Protein AF-A0A7S4BYZ3-F1 (afdb_monomer)

Radius of gyration: 16.55 Å; Cα contacts (8 Å, |Δi|>4): 454; chains: 1; bounding box: 38×48×44 Å

Solvent-accessible surface area (backbone atoms only — not comparable to full-atom values): 10885 Å² total; per-residue (Å²): 92,71,48,82,50,91,56,89,62,76,70,50,56,55,36,39,33,41,42,43,45,82,84,46,101,58,38,50,38,41,72,27,49,47,39,49,47,92,66,34,70,51,74,52,70,68,75,53,51,38,82,91,77,64,45,84,35,58,48,84,46,47,34,36,41,37,40,33,43,39,24,6,31,83,49,75,53,56,34,27,28,34,41,34,41,34,52,41,25,91,90,56,39,58,48,45,28,33,76,77,44,56,92,80,38,66,48,29,61,49,78,43,82,68,52,60,48,100,84,69,28,51,26,37,37,35,35,28,71,35,59,33,59,72,79,28,51,68,96,44,83,64,55,83,70,45,59,79,90,74,33,53,72,61,45,60,69,50,24,38,29,27,32,43,36,39,26,32,55,48,61,58,69,70,75,46,49,38,38,42,33,34,32,72,44,65,84,89,64,76,68,77,79,74,79,87,126

Mean predicted aligned error: 10.33 Å

Foldseek 3Di:
DEWEDDDDDDDFFWKWKWKDFPDDPPYTYDIYTDGDDAFDKDKDWDFTADPPPRHTDFFQFKMKMKIWRQAQEQDFLAKKKKKKKWQFDPVDFKDALCRVPPPQEAAQKDKDWLAADPVRTTMIMMIGGHYDGSVLDDPDPVLVVDDPVPHDPSCRPRIRNHMIMGMHGGGCRIDIMMMIGIYNDDPVPPDRDPPDD

Secondary structure (DSSP, 8-state):
-EE-------SS-EEEEEEEETT-TT-EEP-EEEE--TT-EEEEE---B-TTT--B----S-EEEEE------SSTTTSEEEEEEES--SSS-EEEHHHHHTTT----EEEEEEEE-TTS-EEEEEEE-S---TT-S-SSGGGGGS-GGGS-HHIIIIIGGG-EEEEE-TT--S--EEEEEEE---GGG-PPPPP--

Organism: Chrysotila carterae (NCBI:txid13221)

Nearest PDB structures (foldseek):
  1uw4-assembly2_C  TM=4.624E-01  e=1.681E+00  Homo sapiens
  6hos-assembly2_B  TM=2.159E-01  e=9.442E-02  Komagataella pastoris
  7nwu-assembly2_E  TM=3.953E-01  e=3.922E+00  Homo sapiens
  7nwu-assembly1_A  TM=4.070E-01  e=4.150E+00  Homo sapiens
  6v8i-assembly1_BB  TM=1.855E-01  e=7.209E-01  Dubowvirus dv80alpha

Structure (mmCIF, N/CA/C/O backbone):
data_AF-A0A7S4BYZ3-F1
#
_entry.id   AF-A0A7S4BYZ3-F1
#
loop_
_atom_site.group_PDB
_atom_site.id
_atom_site.type_symbol
_atom_site.label_atom_id
_atom_site.label_alt_id
_atom_site.label_comp_id
_atom_site.label_asym_id
_atom_site.label_entity_id
_atom_site.label_seq_id
_atom_site.pdbx_PDB_ins_code
_atom_site.Cartn_x
_atom_site.Cartn_y
_atom_site.Cartn_z
_atom_site.occupancy
_atom_site.B_iso_or_equiv
_atom_site.auth_seq_id
_atom_site.auth_comp_id
_atom_site.auth_asym_id
_atom_site.auth_atom_id
_atom_site.pdbx_PDB_model_num
ATOM 1 N N . MET A 1 1 ? 13.289 4.384 -17.586 1.00 29.91 1 MET A N 1
ATOM 2 C CA . MET A 1 1 ? 12.282 3.342 -17.878 1.00 29.91 1 MET A CA 1
ATOM 3 C C . MET A 1 1 ? 11.040 3.717 -17.091 1.00 29.91 1 MET A C 1
ATOM 5 O O . MET A 1 1 ? 11.148 3.833 -15.879 1.00 29.91 1 MET A O 1
ATOM 9 N N . ARG A 1 2 ? 9.935 4.039 -17.771 1.00 28.50 2 ARG A N 1
ATOM 10 C CA . ARG A 1 2 ? 8.677 4.464 -17.138 1.00 28.50 2 ARG A CA 1
ATOM 11 C C . ARG A 1 2 ? 7.688 3.303 -17.191 1.00 28.50 2 ARG A C 1
ATOM 13 O O . ARG A 1 2 ? 7.552 2.695 -18.250 1.00 28.50 2 ARG A O 1
ATOM 20 N N . ILE A 1 3 ? 7.077 2.961 -16.061 1.00 31.33 3 ILE A N 1
ATOM 21 C CA . ILE A 1 3 ? 6.114 1.857 -15.940 1.00 31.33 3 ILE A CA 1
ATOM 22 C C . ILE A 1 3 ? 4.736 2.488 -15.747 1.00 31.33 3 ILE A C 1
ATOM 24 O O . ILE A 1 3 ? 4.538 3.183 -14.758 1.00 31.33 3 ILE A O 1
ATOM 28 N N . TYR A 1 4 ? 3.809 2.255 -16.679 1.00 33.69 4 TYR A N 1
ATOM 29 C CA . TYR A 1 4 ? 2.455 2.813 -16.643 1.00 33.69 4 TYR A CA 1
ATOM 30 C C . TYR A 1 4 ? 1.439 1.783 -16.141 1.00 33.69 4 TYR A C 1
ATOM 32 O O . TYR A 1 4 ? 1.372 0.680 -16.680 1.00 33.69 4 TYR A O 1
ATOM 40 N N . THR A 1 5 ? 0.603 2.178 -15.178 1.00 35.50 5 THR A N 1
ATOM 41 C CA . THR A 1 5 ? -0.628 1.470 -14.794 1.00 35.50 5 THR A CA 1
ATOM 42 C C . THR A 1 5 ? -1.802 2.398 -15.087 1.00 35.50 5 THR A C 1
ATOM 44 O O . THR A 1 5 ? -1.871 3.487 -14.528 1.00 35.50 5 THR A O 1
ATOM 47 N N . LEU A 1 6 ? -2.720 1.999 -15.972 1.00 28.75 6 LEU A N 1
ATOM 48 C CA . LEU A 1 6 ? -3.913 2.784 -16.295 1.00 28.75 6 LEU A CA 1
ATOM 49 C C . LEU A 1 6 ? -5.158 2.059 -15.775 1.00 28.75 6 LEU A C 1
ATOM 51 O O . LEU A 1 6 ? -5.546 1.028 -16.318 1.00 28.75 6 LEU A O 1
ATOM 55 N N . LEU A 1 7 ? -5.801 2.618 -14.753 1.00 32.47 7 LEU A N 1
ATOM 56 C CA . LEU A 1 7 ? -7.154 2.261 -14.325 1.00 32.47 7 LEU A CA 1
ATOM 57 C C . LEU A 1 7 ? -7.965 3.563 -14.272 1.00 32.47 7 LEU A C 1
ATOM 59 O O . LEU A 1 7 ? -7.547 4.541 -13.661 1.00 32.47 7 LEU A O 1
ATOM 63 N N . ARG A 1 8 ? -9.091 3.611 -14.996 1.00 23.50 8 ARG A N 1
ATOM 64 C CA . ARG A 1 8 ? -10.081 4.697 -14.918 1.00 23.50 8 ARG A CA 1
ATOM 65 C C . ARG A 1 8 ? -11.349 4.144 -14.277 1.00 23.50 8 ARG A C 1
ATOM 67 O O . ARG A 1 8 ? -11.940 3.227 -14.840 1.00 23.50 8 ARG A O 1
ATOM 74 N N . ALA A 1 9 ? -11.800 4.759 -13.190 1.00 26.84 9 ALA A N 1
ATOM 75 C CA . ALA A 1 9 ? -13.168 4.658 -12.686 1.00 26.84 9 ALA A CA 1
ATOM 76 C C . ALA A 1 9 ? -13.546 5.954 -11.946 1.00 26.84 9 ALA A C 1
ATOM 78 O O . ALA A 1 9 ? -12.673 6.654 -11.433 1.00 26.84 9 ALA A O 1
ATOM 79 N N . ALA A 1 10 ? -14.831 6.306 -11.995 1.00 25.44 10 ALA A N 1
ATOM 80 C CA . ALA A 1 10 ? -15.391 7.571 -11.531 1.00 25.44 10 ALA A CA 1
ATOM 81 C C . ALA A 1 10 ? -15.766 7.545 -10.037 1.00 25.44 10 ALA A C 1
ATOM 83 O O . ALA A 1 10 ? -16.235 6.526 -9.550 1.00 25.44 10 ALA A O 1
ATOM 84 N N . GLU A 1 11 ? -15.561 8.706 -9.407 1.00 27.69 11 GLU A N 1
ATOM 85 C CA . GLU A 1 11 ? -15.982 9.216 -8.089 1.00 27.69 11 GLU A CA 1
ATOM 86 C C . GLU A 1 11 ? -15.854 8.347 -6.813 1.00 27.69 11 GLU A C 1
ATOM 88 O O . GLU A 1 11 ? -16.613 7.412 -6.578 1.00 27.69 11 GLU A O 1
ATOM 93 N N . LEU A 1 12 ? -14.960 8.890 -5.964 1.00 35.19 12 LEU A N 1
ATOM 94 C CA . LEU A 1 12 ? -14.718 8.824 -4.512 1.00 35.19 12 LEU A CA 1
ATOM 95 C C . LEU A 1 12 ? -13.727 7.770 -3.961 1.00 35.19 12 LEU A C 1
ATOM 97 O O . LEU A 1 12 ? -13.721 6.622 -4.377 1.00 35.19 12 LEU A O 1
ATOM 101 N N . CYS A 1 13 ? -12.855 8.304 -3.086 1.00 39.81 13 CYS A N 1
ATOM 102 C CA . CYS A 1 13 ? -11.616 7.834 -2.431 1.00 39.81 13 CYS A CA 1
ATOM 103 C C . CYS A 1 13 ? -10.483 7.299 -3.328 1.00 39.81 13 CYS A C 1
ATOM 105 O O . CYS A 1 13 ? -10.685 6.407 -4.140 1.00 39.81 13 CYS A O 1
ATOM 107 N N . LEU A 1 14 ? -9.299 7.913 -3.204 1.00 40.16 14 LEU A N 1
ATOM 108 C CA . LEU A 1 14 ? -8.234 7.957 -4.205 1.00 40.16 14 LEU A CA 1
ATOM 109 C C . LEU A 1 14 ? -7.001 7.195 -3.707 1.00 40.16 14 LEU A C 1
ATOM 111 O O . LEU A 1 14 ? -6.092 7.788 -3.148 1.00 40.16 14 LEU A O 1
ATOM 115 N N . SER A 1 15 ? -6.883 5.901 -4.000 1.00 49.41 15 SER A N 1
ATOM 116 C CA . SER A 1 15 ? -5.639 5.187 -3.672 1.00 49.41 15 SER A CA 1
ATOM 117 C C . SER A 1 15 ? -4.626 5.361 -4.801 1.00 49.41 15 SER A C 1
ATOM 119 O O . SER A 1 15 ? -4.829 4.887 -5.929 1.00 49.41 15 SER A O 1
ATOM 121 N N . VAL A 1 16 ? -3.531 6.061 -4.506 1.00 51.16 16 VAL A N 1
ATOM 122 C CA . VAL A 1 16 ? -2.451 6.321 -5.462 1.00 51.16 16 VAL A CA 1
ATOM 123 C C . VAL A 1 16 ? -1.389 5.217 -5.383 1.00 51.16 16 VAL A C 1
ATOM 125 O O . VAL A 1 16 ? -0.975 4.813 -4.301 1.00 51.16 16 VAL A O 1
ATOM 128 N N . PHE A 1 17 ? -0.924 4.726 -6.536 1.00 56.62 17 PHE A N 1
ATOM 129 C CA . PHE A 1 17 ? 0.126 3.698 -6.630 1.00 56.62 17 PHE A CA 1
ATOM 130 C C . PHE A 1 17 ? 1.431 4.308 -7.115 1.00 56.62 17 PHE A C 1
ATOM 132 O O . PHE A 1 17 ? 1.428 4.958 -8.153 1.00 56.62 17 PHE A O 1
ATOM 139 N N . CYS A 1 18 ? 2.563 4.035 -6.468 1.00 50.12 18 CYS A N 1
ATOM 140 C CA . CYS A 1 18 ? 3.870 4.373 -7.042 1.00 50.12 18 CYS A CA 1
ATOM 141 C C . CYS A 1 18 ? 4.826 3.177 -7.009 1.00 50.12 18 CYS A C 1
ATOM 143 O O . CYS A 1 18 ? 4.895 2.461 -6.014 1.00 50.12 18 CYS A O 1
ATOM 145 N N . LEU A 1 19 ? 5.572 2.972 -8.099 1.00 49.06 19 LEU A N 1
ATOM 146 C CA . LEU A 1 19 ? 6.615 1.952 -8.220 1.00 49.06 19 LEU A CA 1
ATOM 147 C C . LEU A 1 19 ? 7.994 2.601 -8.117 1.00 49.06 19 LEU A C 1
ATOM 149 O O . LEU A 1 19 ? 8.339 3.456 -8.942 1.00 49.06 19 LEU A O 1
ATOM 153 N N . ARG A 1 20 ? 8.820 2.137 -7.173 1.00 48.19 20 ARG A N 1
ATOM 154 C CA . ARG A 1 20 ? 10.242 2.507 -7.098 1.00 48.19 20 ARG A CA 1
ATOM 155 C C . ARG A 1 20 ? 11.114 1.257 -7.160 1.00 48.19 20 ARG A C 1
ATOM 157 O O . ARG A 1 20 ? 10.945 0.316 -6.393 1.00 48.19 20 ARG A O 1
ATOM 164 N N . GLY A 1 21 ? 12.078 1.243 -8.080 1.00 44.69 21 GLY A N 1
ATOM 165 C CA . GLY A 1 21 ? 13.114 0.208 -8.105 1.00 44.69 21 GLY A CA 1
ATOM 166 C C . GLY A 1 21 ? 14.210 0.520 -7.085 1.00 44.69 21 GLY A C 1
ATOM 167 O O . GLY A 1 21 ? 14.744 1.629 -7.099 1.00 44.69 21 GLY A O 1
ATOM 168 N N . ALA A 1 22 ? 14.598 -0.460 -6.266 1.00 35.75 22 ALA A N 1
ATOM 169 C CA . ALA A 1 22 ? 15.483 -0.296 -5.104 1.00 35.75 22 ALA A CA 1
ATOM 170 C C . ALA A 1 22 ? 16.910 0.249 -5.385 1.00 35.75 22 ALA A C 1
ATOM 172 O O . ALA A 1 22 ? 17.670 0.465 -4.447 1.00 35.75 22 ALA A O 1
ATOM 173 N N . ALA A 1 23 ? 17.314 0.488 -6.642 1.00 33.22 23 ALA A N 1
ATOM 174 C CA . ALA A 1 23 ? 18.693 0.893 -6.957 1.00 33.22 23 ALA A CA 1
ATOM 175 C C . ALA A 1 23 ? 18.893 1.724 -8.242 1.00 33.22 23 ALA A C 1
ATOM 177 O O . ALA A 1 23 ? 20.016 1.814 -8.737 1.00 33.22 23 ALA A O 1
ATOM 178 N N . SER A 1 24 ? 17.857 2.329 -8.836 1.00 35.53 24 SER A N 1
ATOM 179 C CA . SER A 1 24 ? 18.060 3.164 -10.033 1.00 35.53 24 SER A CA 1
ATOM 180 C C . SER A 1 24 ? 17.246 4.455 -9.979 1.00 35.53 24 SER A C 1
ATOM 182 O O . SER A 1 24 ? 16.019 4.376 -9.975 1.00 35.53 24 SER A O 1
ATOM 184 N N . PRO A 1 25 ? 17.886 5.641 -10.037 1.00 39.62 25 PRO A N 1
ATOM 185 C CA . PRO A 1 25 ? 17.179 6.923 -10.118 1.00 39.62 25 PRO A CA 1
ATOM 186 C C . PRO A 1 25 ? 16.361 7.087 -11.416 1.00 39.62 25 PRO A C 1
ATOM 188 O O . PRO A 1 25 ? 15.631 8.059 -11.561 1.00 39.62 25 PRO A O 1
ATOM 191 N N . ASN A 1 26 ? 16.455 6.134 -12.354 1.00 34.41 26 ASN A N 1
ATOM 192 C CA . ASN A 1 26 ? 15.871 6.218 -13.694 1.00 34.41 26 ASN A CA 1
ATOM 193 C C . ASN A 1 26 ? 14.647 5.310 -13.907 1.00 34.41 26 ASN A C 1
ATOM 195 O O . ASN A 1 26 ? 14.218 5.133 -15.057 1.00 34.41 26 ASN A O 1
ATOM 199 N N . VAL A 1 27 ? 14.103 4.701 -12.846 1.00 38.78 27 VAL A N 1
ATOM 200 C CA . VAL A 1 27 ? 12.825 3.974 -12.909 1.00 38.78 27 VAL A CA 1
ATOM 201 C C . VAL A 1 27 ? 11.812 4.656 -12.013 1.00 38.78 27 VAL A C 1
ATOM 203 O O . VAL A 1 27 ? 11.769 4.424 -10.810 1.00 38.78 27 VAL A O 1
ATOM 206 N N . THR A 1 28 ? 11.034 5.531 -12.639 1.00 47.97 28 THR A N 1
ATOM 207 C CA . THR A 1 28 ? 9.869 6.193 -12.061 1.00 47.97 28 THR A CA 1
ATOM 208 C C . THR A 1 28 ? 8.648 5.451 -12.592 1.00 47.97 28 THR A C 1
ATOM 210 O O . THR A 1 28 ? 8.474 5.359 -13.812 1.00 47.97 28 THR A O 1
ATOM 213 N N . GLY A 1 29 ? 7.862 4.846 -11.706 1.00 49.12 29 GLY A N 1
ATOM 214 C CA . GLY A 1 29 ? 6.519 4.395 -12.051 1.00 49.12 29 GLY A CA 1
ATOM 215 C C . GLY A 1 29 ? 5.560 5.572 -12.185 1.00 49.12 29 GLY A C 1
ATOM 216 O O . GLY A 1 29 ? 5.800 6.641 -11.625 1.00 49.12 29 GLY A O 1
ATOM 217 N N . ASP A 1 30 ? 4.483 5.358 -12.924 1.00 51.97 30 ASP A N 1
ATOM 218 C CA . ASP A 1 30 ? 3.358 6.278 -12.999 1.00 51.97 30 ASP A CA 1
ATOM 219 C C . ASP A 1 30 ? 2.357 6.026 -11.874 1.00 51.97 30 ASP A C 1
ATOM 221 O O . ASP A 1 30 ? 2.257 4.916 -11.342 1.00 51.97 30 ASP A O 1
ATOM 225 N N . LEU A 1 31 ? 1.591 7.072 -11.561 1.00 59.12 31 LEU A N 1
ATOM 226 C CA . LEU A 1 31 ? 0.521 7.022 -10.578 1.00 59.12 31 LEU A CA 1
ATOM 227 C C . LEU A 1 31 ? -0.694 6.279 -11.138 1.00 59.12 31 LEU A C 1
ATOM 229 O O . LEU A 1 31 ? -1.326 6.732 -12.093 1.00 59.12 31 LEU A O 1
ATOM 233 N N . GLY A 1 32 ? -1.024 5.139 -10.532 1.00 62.19 32 GLY A N 1
ATOM 234 C CA . GLY A 1 32 ? -2.331 4.503 -10.697 1.00 62.19 32 GLY A CA 1
ATOM 235 C C . GLY A 1 32 ? -3.347 5.143 -9.755 1.00 62.19 32 GLY A C 1
ATOM 236 O O . GLY A 1 32 ? -2.967 5.539 -8.659 1.00 62.19 32 GLY A O 1
ATOM 237 N N . LEU A 1 33 ? -4.610 5.234 -10.176 1.00 67.12 33 LEU A N 1
ATOM 238 C CA . LEU A 1 33 ? -5.725 5.653 -9.327 1.00 67.12 33 LEU A CA 1
ATOM 239 C C . LEU A 1 33 ? -6.741 4.518 -9.218 1.00 67.12 33 LEU A C 1
ATOM 241 O O . LEU A 1 33 ? -7.153 3.953 -10.237 1.00 67.12 33 LEU A O 1
ATOM 245 N N . ILE A 1 34 ? -7.184 4.236 -7.997 1.00 68.31 34 ILE A N 1
ATOM 246 C CA . ILE A 1 34 ? -8.370 3.423 -7.733 1.00 68.31 34 ILE A CA 1
ATOM 247 C C . ILE A 1 34 ? -9.380 4.308 -7.024 1.00 68.31 34 ILE A C 1
ATOM 249 O O . ILE A 1 34 ? -9.050 4.877 -5.996 1.00 68.31 34 ILE A O 1
ATOM 253 N N . ASN A 1 35 ? -10.577 4.401 -7.607 1.00 67.25 35 ASN A N 1
ATOM 254 C CA . ASN A 1 35 ? -11.740 5.046 -7.009 1.00 67.25 35 ASN A CA 1
ATOM 255 C C . ASN A 1 35 ? -12.827 3.994 -6.824 1.00 67.25 35 ASN A C 1
ATOM 257 O O . ASN A 1 35 ? -13.103 3.229 -7.759 1.00 67.25 35 ASN A O 1
ATOM 261 N N . LEU A 1 36 ? -13.424 3.956 -5.641 1.00 65.31 36 LEU A N 1
ATOM 262 C CA . LEU A 1 36 ? -14.467 3.009 -5.276 1.00 65.31 36 LEU A CA 1
ATOM 263 C C . LEU A 1 36 ? -15.494 3.716 -4.400 1.00 65.31 36 LEU A C 1
ATOM 265 O O . LEU A 1 36 ? -15.155 4.375 -3.425 1.00 65.31 36 LEU A O 1
ATOM 269 N N . ALA A 1 37 ? -16.768 3.516 -4.717 1.00 66.88 37 ALA A N 1
ATOM 270 C CA . ALA A 1 37 ? -17.834 3.960 -3.834 1.00 66.88 37 ALA A CA 1
ATOM 271 C C . ALA A 1 37 ? -17.914 3.075 -2.576 1.00 66.88 37 ALA A C 1
ATOM 273 O O . ALA A 1 37 ? -17.366 1.968 -2.531 1.00 66.88 37 ALA A O 1
ATOM 274 N N . ASP A 1 38 ? -18.680 3.527 -1.585 1.00 68.69 38 ASP A N 1
ATOM 275 C CA . ASP A 1 38 ? -18.962 2.782 -0.360 1.00 68.69 38 ASP A CA 1
ATOM 276 C C . ASP A 1 38 ? -19.351 1.322 -0.649 1.00 68.69 38 ASP A C 1
ATOM 278 O O . ASP A 1 38 ? -20.183 1.033 -1.518 1.00 68.69 38 ASP A O 1
ATOM 282 N N . ASN A 1 39 ? -18.783 0.393 0.126 1.00 68.88 39 ASN A N 1
ATOM 283 C CA . ASN A 1 39 ? -18.999 -1.058 0.007 1.00 68.88 39 ASN A CA 1
ATOM 284 C C . ASN A 1 39 ? -18.559 -1.705 -1.303 1.00 68.88 39 ASN A C 1
ATOM 286 O O . ASN A 1 39 ? -19.016 -2.808 -1.630 1.00 68.88 39 ASN A O 1
ATOM 290 N N . GLN A 1 40 ? -17.695 -1.054 -2.072 1.00 67.31 40 GLN A N 1
ATOM 291 C CA . GLN A 1 40 ? -17.160 -1.653 -3.281 1.00 67.31 40 GLN A CA 1
ATOM 292 C C . GLN A 1 40 ? -15.836 -2.365 -3.032 1.00 67.31 40 GLN A C 1
ATOM 294 O O . GLN A 1 40 ? -14.996 -1.975 -2.224 1.00 67.31 40 GLN A O 1
ATOM 299 N N . VAL A 1 41 ? -15.650 -3.436 -3.796 1.00 71.75 41 VAL A N 1
ATOM 300 C CA . VAL A 1 41 ? -14.423 -4.219 -3.821 1.00 71.75 41 VAL A CA 1
ATOM 301 C C . VAL A 1 41 ? -13.929 -4.265 -5.251 1.00 71.75 41 VAL A C 1
ATOM 303 O O . VAL A 1 41 ? -14.691 -4.556 -6.174 1.00 71.75 41 VAL A O 1
ATOM 306 N N . CYS A 1 42 ? -12.637 -4.032 -5.423 1.00 67.69 42 CYS A N 1
ATOM 307 C CA . CYS A 1 42 ? -11.935 -4.212 -6.677 1.00 67.69 42 CYS A CA 1
ATOM 308 C C . CYS A 1 42 ? -10.841 -5.267 -6.514 1.00 67.69 42 CYS A C 1
ATOM 310 O O . CYS A 1 42 ? -10.285 -5.497 -5.440 1.00 67.69 42 CYS A O 1
ATOM 312 N N . SER A 1 43 ? -10.530 -5.963 -7.596 1.00 70.62 43 SER A N 1
ATOM 313 C CA . SER A 1 43 ? -9.387 -6.866 -7.648 1.00 70.62 43 SER A CA 1
ATOM 314 C C . SER A 1 43 ? -8.643 -6.607 -8.936 1.00 70.62 43 SER A C 1
ATOM 316 O O . SER A 1 43 ? -9.240 -6.573 -10.012 1.00 70.62 43 SER A O 1
ATOM 318 N N . PHE A 1 44 ? -7.337 -6.424 -8.824 1.00 68.25 44 PHE A N 1
ATOM 319 C CA . PHE A 1 44 ? -6.476 -6.154 -9.960 1.00 68.25 44 PHE A CA 1
ATOM 320 C C . PHE A 1 44 ? -5.233 -7.031 -9.896 1.00 68.25 44 PHE A C 1
ATOM 322 O O . PHE A 1 44 ? -4.795 -7.515 -8.850 1.00 68.25 44 PHE A O 1
ATOM 329 N N . ARG A 1 45 ? -4.684 -7.268 -11.083 1.00 69.31 45 ARG A N 1
ATOM 330 C CA . ARG A 1 45 ? -3.408 -7.943 -11.286 1.00 69.31 45 ARG A CA 1
ATOM 331 C C . ARG A 1 45 ? -2.522 -6.993 -12.065 1.00 69.31 45 ARG A C 1
ATOM 333 O O . ARG A 1 45 ? -2.986 -6.370 -13.020 1.00 69.31 45 ARG A O 1
ATOM 340 N N . PHE A 1 46 ? -1.259 -6.912 -11.681 1.00 67.62 46 PHE A N 1
ATOM 341 C CA . PHE A 1 46 ? -0.283 -6.122 -12.415 1.00 67.62 46 PHE A CA 1
ATOM 342 C C . PHE A 1 46 ? 0.457 -6.993 -13.426 1.00 67.62 46 PHE A C 1
ATOM 344 O O . PHE A 1 46 ? 0.825 -8.134 -13.138 1.00 67.62 46 PHE A O 1
ATOM 351 N N . LEU A 1 47 ? 0.687 -6.429 -14.610 1.00 69.31 47 LEU A N 1
ATOM 352 C CA . LEU A 1 47 ? 1.589 -6.967 -15.617 1.00 69.31 47 LEU A CA 1
ATOM 353 C C . LEU A 1 47 ? 2.610 -5.885 -15.949 1.00 69.31 47 LEU A C 1
ATOM 355 O O . LEU A 1 47 ? 2.238 -4.769 -16.309 1.00 69.31 47 LEU A O 1
ATOM 359 N N . PHE A 1 48 ? 3.892 -6.221 -15.860 1.00 72.38 48 PHE A N 1
ATOM 360 C CA . PHE A 1 48 ? 4.944 -5.341 -16.343 1.00 72.38 48 PHE A CA 1
ATOM 361 C C . PHE A 1 48 ? 5.140 -5.581 -17.833 1.00 72.38 48 PHE A C 1
ATOM 363 O O . PHE A 1 48 ? 5.164 -6.725 -18.285 1.00 72.38 48 PHE A O 1
ATOM 370 N N . VAL A 1 49 ? 5.280 -4.505 -18.601 1.00 69.06 49 VAL A N 1
ATOM 371 C CA . VAL A 1 49 ? 5.490 -4.570 -20.049 1.00 69.06 49 VAL A CA 1
ATOM 372 C C . VAL A 1 49 ? 6.651 -3.679 -20.465 1.00 69.06 49 VAL A C 1
ATOM 374 O O . VAL A 1 49 ? 6.907 -2.637 -19.857 1.00 69.06 49 VAL A O 1
ATOM 377 N N . ASN A 1 50 ? 7.370 -4.087 -21.505 1.00 70.25 50 ASN A N 1
ATOM 378 C CA . ASN A 1 50 ? 8.377 -3.264 -22.149 1.00 70.25 50 ASN A CA 1
ATOM 379 C C . ASN A 1 50 ? 7.680 -2.144 -22.930 1.00 70.25 50 ASN A C 1
ATOM 381 O O . ASN A 1 50 ? 6.785 -2.381 -23.735 1.00 70.25 50 ASN A O 1
ATOM 385 N N . GLN A 1 51 ? 8.102 -0.903 -22.695 1.00 66.31 51 GLN A N 1
ATOM 386 C CA . GLN A 1 51 ? 7.492 0.275 -23.305 1.00 66.31 51 GLN A CA 1
ATOM 387 C C . GLN A 1 51 ? 7.610 0.298 -24.837 1.00 66.31 51 GLN A C 1
ATOM 389 O O . GLN A 1 51 ? 6.742 0.855 -25.503 1.00 66.31 51 GLN A O 1
ATOM 394 N N . ALA A 1 52 ? 8.691 -0.251 -25.397 1.00 73.88 52 ALA A N 1
ATOM 395 C CA . ALA A 1 52 ? 8.968 -0.140 -26.826 1.00 73.88 52 ALA A CA 1
ATOM 396 C C . ALA A 1 52 ? 8.026 -1.001 -27.680 1.00 73.88 52 ALA A C 1
ATOM 398 O O . ALA A 1 52 ? 7.657 -0.593 -28.778 1.00 73.88 52 ALA A O 1
ATOM 399 N N . ASP A 1 53 ? 7.651 -2.180 -27.183 1.00 83.00 53 ASP A N 1
ATOM 400 C CA . ASP A 1 53 ? 6.937 -3.201 -27.956 1.00 83.00 53 ASP A CA 1
ATOM 401 C C . ASP A 1 53 ? 5.709 -3.791 -27.238 1.00 83.00 53 ASP A C 1
ATOM 403 O O . ASP A 1 53 ? 4.999 -4.612 -27.816 1.00 83.00 53 ASP A O 1
ATOM 407 N N . GLY A 1 54 ? 5.433 -3.378 -25.997 1.00 75.88 54 GLY A N 1
ATOM 408 C CA . GLY A 1 54 ? 4.323 -3.879 -25.185 1.00 75.88 54 GLY A CA 1
ATOM 409 C C . GLY A 1 54 ? 4.490 -5.328 -24.721 1.00 75.88 54 GLY A C 1
ATOM 410 O O . GLY A 1 54 ? 3.558 -5.893 -24.147 1.00 75.88 54 GLY A O 1
ATOM 411 N N . SER A 1 55 ? 5.648 -5.949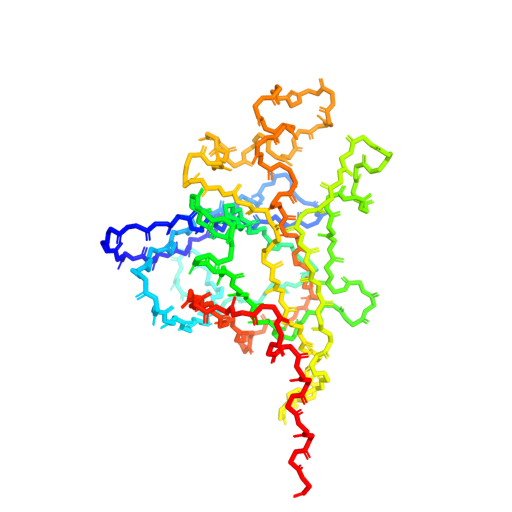 -24.964 1.00 80.94 55 SER A N 1
ATOM 412 C CA . SER A 1 55 ? 5.892 -7.337 -24.578 1.00 80.94 55 SER A CA 1
ATOM 413 C C . SER A 1 55 ? 5.971 -7.481 -23.052 1.00 80.94 55 SER A C 1
ATOM 415 O O . SER A 1 55 ? 6.437 -6.559 -22.378 1.00 80.94 55 SER A O 1
ATOM 417 N N . PRO A 1 56 ? 5.534 -8.616 -22.472 1.00 76.88 56 PRO A N 1
ATOM 418 C CA . PRO A 1 56 ? 5.684 -8.864 -21.043 1.00 76.88 56 PRO A CA 1
ATOM 419 C C . PRO A 1 56 ? 7.138 -8.716 -20.588 1.00 76.88 56 PRO A C 1
ATOM 421 O O . PRO A 1 56 ? 8.057 -9.293 -21.170 1.00 76.88 56 PRO A O 1
ATOM 424 N N . TYR A 1 57 ? 7.329 -7.958 -19.518 1.00 73.06 57 TYR A N 1
ATOM 425 C CA . TYR A 1 57 ? 8.609 -7.709 -18.878 1.00 73.06 57 TYR A CA 1
ATOM 426 C C . TYR A 1 57 ? 8.636 -8.376 -17.506 1.00 73.06 57 TYR A C 1
ATOM 428 O O . TYR A 1 57 ? 7.641 -8.405 -16.789 1.00 73.06 57 TYR A O 1
ATOM 436 N N . VAL A 1 58 ? 9.796 -8.898 -17.129 1.00 75.88 58 VAL A N 1
ATOM 437 C CA . VAL A 1 58 ? 10.029 -9.456 -15.797 1.00 75.88 58 VAL A CA 1
ATOM 438 C C . VAL A 1 58 ? 10.958 -8.502 -15.078 1.00 75.88 58 VAL A C 1
ATOM 440 O O . VAL A 1 58 ? 12.061 -8.252 -15.562 1.00 75.88 58 VAL A O 1
ATOM 443 N N . ILE A 1 59 ? 10.535 -7.978 -13.928 1.00 72.19 59 ILE A N 1
ATOM 444 C CA . ILE A 1 59 ? 11.436 -7.168 -13.110 1.00 72.19 59 ILE A CA 1
ATOM 445 C C . ILE A 1 59 ? 12.486 -8.106 -12.514 1.00 72.19 59 ILE A C 1
ATOM 447 O O . ILE A 1 59 ? 12.183 -8.953 -11.683 1.00 72.19 59 ILE A O 1
ATOM 451 N N . ASP A 1 60 ? 13.730 -7.967 -12.951 1.00 79.06 60 ASP A N 1
ATOM 452 C CA . ASP A 1 60 ? 14.881 -8.805 -12.594 1.00 79.06 60 ASP A CA 1
ATOM 453 C C . ASP A 1 60 ? 15.541 -8.420 -11.260 1.00 79.06 60 ASP A C 1
ATOM 455 O O . ASP A 1 60 ? 16.612 -8.915 -10.910 1.00 79.06 60 ASP A O 1
ATOM 459 N N . ARG A 1 61 ? 14.890 -7.549 -10.492 1.00 78.12 61 ARG A N 1
ATOM 460 C CA . ARG A 1 61 ? 15.366 -7.022 -9.214 1.00 78.12 61 ARG A CA 1
ATOM 461 C C . ARG A 1 61 ? 14.203 -6.781 -8.250 1.00 78.12 61 ARG A C 1
ATOM 463 O O . ARG A 1 61 ? 13.078 -6.621 -8.718 1.00 78.12 61 ARG A O 1
ATOM 470 N N . PRO A 1 62 ? 14.464 -6.695 -6.936 1.00 82.31 62 PRO A N 1
ATOM 471 C CA . PRO A 1 62 ? 13.457 -6.262 -5.979 1.00 82.31 62 PRO A CA 1
ATOM 472 C C . PRO A 1 62 ? 12.920 -4.863 -6.302 1.00 82.31 62 PRO A C 1
ATOM 474 O O . PRO A 1 62 ? 13.642 -4.004 -6.834 1.00 82.31 62 PRO A O 1
ATOM 477 N N . PHE A 1 63 ? 11.654 -4.637 -5.978 1.00 75.81 63 PHE A N 1
ATOM 478 C CA . PHE A 1 63 ? 10.977 -3.365 -6.200 1.00 75.81 63 PHE A CA 1
ATOM 479 C C . PHE A 1 63 ? 9.896 -3.133 -5.148 1.00 75.81 63 PHE A C 1
ATOM 481 O O . PHE A 1 63 ? 9.383 -4.076 -4.549 1.00 75.81 63 PHE A O 1
ATOM 488 N N . ASP A 1 64 ? 9.540 -1.866 -4.976 1.00 81.44 64 ASP A N 1
ATOM 489 C CA . ASP A 1 64 ? 8.582 -1.432 -3.972 1.00 81.44 64 ASP A CA 1
ATOM 490 C C . ASP A 1 64 ? 7.315 -0.895 -4.646 1.00 81.44 64 ASP A C 1
ATOM 492 O O . ASP A 1 64 ? 7.391 -0.203 -5.670 1.00 81.44 64 ASP A O 1
ATOM 496 N N . PHE A 1 65 ? 6.165 -1.185 -4.042 1.00 80.88 65 PHE A N 1
ATOM 497 C CA . PHE A 1 65 ? 4.881 -0.546 -4.322 1.00 80.88 65 PHE A CA 1
ATOM 498 C C . PHE A 1 65 ? 4.467 0.298 -3.123 1.00 80.88 65 PHE A C 1
ATOM 500 O O . PHE A 1 65 ? 4.513 -0.168 -1.990 1.00 80.88 65 PHE A O 1
ATOM 507 N N . TYR A 1 66 ? 4.009 1.513 -3.383 1.00 83.06 66 TYR A N 1
ATOM 508 C CA . TYR A 1 66 ? 3.484 2.406 -2.358 1.00 83.06 66 TYR A CA 1
ATOM 509 C C . TYR A 1 66 ? 1.991 2.610 -2.567 1.00 83.06 66 TYR A C 1
ATOM 511 O O . TYR A 1 66 ? 1.571 2.828 -3.706 1.00 83.06 66 TYR A O 1
ATOM 519 N N . LEU A 1 67 ? 1.237 2.539 -1.474 1.00 84.50 67 LEU A N 1
ATOM 520 C CA . LEU A 1 67 ? -0.180 2.867 -1.391 1.00 84.50 67 LEU A CA 1
ATOM 521 C C . LEU A 1 67 ? -0.338 4.074 -0.467 1.00 84.50 67 LEU A C 1
ATOM 523 O O . LEU A 1 67 ? 0.255 4.107 0.614 1.00 84.50 67 LEU A O 1
ATOM 527 N N . PHE A 1 68 ? -1.114 5.049 -0.927 1.00 84.00 68 PHE A N 1
ATOM 528 C CA . PHE A 1 68 ? -1.451 6.276 -0.204 1.00 84.00 68 PHE A CA 1
ATOM 529 C C . PHE A 1 68 ? -2.958 6.353 0.009 1.00 84.00 68 PHE A C 1
ATOM 531 O O . PHE A 1 68 ? -3.693 5.623 -0.658 1.00 84.00 68 PHE A O 1
ATOM 538 N N . ASP A 1 69 ? -3.369 7.290 0.869 1.00 80.25 69 ASP A N 1
ATOM 539 C CA . ASP A 1 69 ? -4.780 7.575 1.150 1.00 80.25 69 ASP A CA 1
ATOM 540 C C . ASP A 1 69 ? -5.495 6.347 1.713 1.00 80.25 69 ASP A C 1
ATOM 542 O O . ASP A 1 69 ? -6.528 5.963 1.197 1.00 80.25 69 ASP A O 1
ATOM 546 N N . PHE A 1 70 ? -4.865 5.681 2.691 1.00 84.62 70 PHE A N 1
ATOM 547 C CA . PHE A 1 70 ? -5.402 4.493 3.352 1.00 84.62 70 PHE A CA 1
ATOM 548 C C . PHE A 1 70 ? -6.062 4.876 4.687 1.00 84.62 70 PHE A C 1
ATOM 550 O O . PHE A 1 70 ? -5.403 4.887 5.732 1.00 84.62 70 PHE A O 1
ATOM 557 N N . ASP A 1 71 ? -7.343 5.237 4.652 1.00 83.62 71 ASP A N 1
ATOM 558 C CA . ASP A 1 71 ? -8.123 5.799 5.757 1.00 83.62 71 ASP A CA 1
ATOM 559 C C . ASP A 1 71 ? -9.462 5.065 6.025 1.00 83.62 71 ASP A C 1
ATOM 561 O O . ASP A 1 71 ? -9.811 4.063 5.394 1.00 83.62 71 ASP A O 1
ATOM 565 N N . THR A 1 72 ? -10.182 5.487 7.072 1.00 81.38 72 THR A N 1
ATOM 566 C CA . THR A 1 72 ? -11.475 4.896 7.472 1.00 81.38 72 THR A CA 1
ATOM 567 C C . THR A 1 72 ? -12.698 5.744 7.099 1.00 81.38 72 THR A C 1
ATOM 569 O O . THR A 1 72 ? -13.771 5.556 7.686 1.00 81.38 72 THR A O 1
ATOM 572 N N . GLY A 1 73 ? -12.545 6.713 6.194 1.00 73.38 73 GLY A N 1
ATOM 573 C CA . GLY A 1 73 ? -13.543 7.746 5.927 1.00 73.38 73 GLY A CA 1
ATOM 574 C C . GLY A 1 73 ? -13.646 8.811 7.031 1.00 73.38 73 GLY A C 1
ATOM 575 O O . GLY A 1 73 ? -12.969 8.754 8.061 1.00 73.38 73 GLY A O 1
ATOM 576 N N . LEU A 1 74 ? -14.505 9.815 6.792 1.00 69.31 74 LEU A N 1
ATOM 577 C CA . LEU A 1 74 ? -14.620 11.041 7.603 1.00 69.31 74 LEU A CA 1
ATOM 578 C C . LEU A 1 74 ? -15.083 10.802 9.048 1.00 69.31 74 LEU A C 1
ATOM 580 O O . LEU A 1 74 ? -14.775 11.597 9.935 1.00 69.31 74 LEU A O 1
ATOM 584 N N . GLU A 1 75 ? -15.833 9.728 9.278 1.00 66.62 75 GLU A N 1
ATOM 585 C CA . GLU A 1 75 ? -16.208 9.258 10.607 1.00 66.62 75 GLU A CA 1
ATOM 586 C C . GLU A 1 75 ? -15.508 7.918 10.861 1.00 66.62 75 GLU A C 1
ATOM 588 O O . GLU A 1 75 ? -15.585 7.001 10.042 1.00 66.62 75 GLU A O 1
ATOM 593 N N . GLU A 1 76 ? -14.807 7.800 11.990 1.00 59.38 76 GLU A N 1
ATOM 594 C CA . GLU A 1 76 ? -14.027 6.607 12.332 1.00 59.38 76 GLU A CA 1
ATOM 595 C C . GLU A 1 76 ? -14.881 5.329 12.244 1.00 59.38 76 GLU A C 1
ATOM 597 O O . GLU A 1 76 ? -15.958 5.235 12.838 1.00 59.38 76 GLU A O 1
ATOM 602 N N . GLY A 1 77 ? -14.402 4.343 11.480 1.00 54.25 77 GLY A N 1
ATOM 603 C CA . GLY A 1 77 ? -15.070 3.047 11.312 1.00 54.25 77 GLY A CA 1
ATOM 604 C C . GLY A 1 77 ? -16.306 3.052 10.406 1.00 54.25 77 GLY A C 1
ATOM 605 O O . GLY A 1 77 ? -17.004 2.038 10.335 1.00 54.25 77 GLY A O 1
ATOM 606 N N . THR A 1 78 ? -16.593 4.155 9.706 1.00 64.44 78 THR A N 1
ATOM 607 C CA . THR A 1 78 ? -17.673 4.170 8.708 1.00 64.44 78 THR A CA 1
ATOM 608 C C . THR A 1 78 ? -17.254 3.484 7.410 1.00 64.44 78 THR A C 1
ATOM 610 O O . THR A 1 78 ? -17.980 2.637 6.900 1.00 64.44 78 THR A O 1
ATOM 613 N N . LEU A 1 79 ? -16.053 3.745 6.898 1.00 70.75 79 LEU A N 1
ATOM 614 C CA . LEU A 1 79 ? -15.593 3.164 5.637 1.00 70.75 79 LEU A CA 1
ATOM 615 C C . LEU A 1 79 ? -14.144 2.717 5.764 1.00 70.75 79 LEU A C 1
ATOM 617 O O . LEU A 1 79 ? -13.237 3.428 5.365 1.00 70.75 79 LEU A O 1
ATOM 621 N N . THR A 1 80 ? -13.915 1.530 6.322 1.00 79.44 80 THR A N 1
ATOM 622 C CA . THR A 1 80 ? -12.554 1.007 6.460 1.00 79.44 80 THR A CA 1
ATOM 623 C C . THR A 1 80 ? -12.033 0.532 5.112 1.00 79.44 80 THR A C 1
ATOM 625 O O . THR A 1 80 ? -12.568 -0.420 4.522 1.00 79.44 80 THR A O 1
ATOM 628 N N . GLU A 1 81 ? -10.958 1.164 4.655 1.00 83.06 81 GLU A N 1
ATOM 629 C CA . GLU A 1 81 ? -10.163 0.652 3.555 1.00 83.06 81 GLU A CA 1
ATOM 630 C C . GLU A 1 81 ? -9.319 -0.535 3.996 1.00 83.06 81 GLU A C 1
ATOM 632 O O . GLU A 1 81 ? -8.719 -0.575 5.076 1.00 83.06 81 GLU A O 1
ATOM 637 N N . SER A 1 82 ? -9.289 -1.537 3.125 1.00 87.81 82 SER A N 1
ATOM 638 C CA . SER A 1 82 ? -8.453 -2.709 3.299 1.00 87.81 82 SER A CA 1
ATOM 639 C C . SER A 1 82 ? -7.827 -3.130 1.981 1.00 87.81 82 SER A C 1
ATOM 641 O O . SER A 1 82 ? -8.427 -3.014 0.908 1.00 87.81 82 SER A O 1
ATOM 643 N N . VAL A 1 83 ? -6.614 -3.665 2.065 1.00 89.19 83 VAL A N 1
ATOM 644 C CA . VAL A 1 83 ? -5.921 -4.233 0.913 1.00 89.19 83 VAL A CA 1
ATOM 645 C C . VAL A 1 83 ? -5.336 -5.581 1.281 1.00 89.19 83 VAL A C 1
ATOM 647 O O . VAL A 1 83 ? -4.699 -5.740 2.315 1.00 89.19 83 VAL A O 1
ATOM 650 N N . GLU A 1 84 ? -5.578 -6.570 0.436 1.00 89.69 84 GLU A N 1
ATOM 651 C CA . GLU A 1 84 ? -5.013 -7.905 0.536 1.00 89.69 84 GLU A CA 1
ATOM 652 C C . GLU A 1 84 ? -4.035 -8.129 -0.609 1.00 89.69 84 GLU A C 1
ATOM 654 O O . GLU A 1 84 ? -4.373 -7.918 -1.778 1.00 89.69 84 GLU A O 1
ATOM 659 N N . VAL A 1 85 ? -2.821 -8.555 -0.270 1.00 88.62 85 VAL A N 1
ATOM 660 C CA . VAL A 1 85 ? -1.731 -8.740 -1.228 1.00 88.62 85 VAL A CA 1
ATOM 661 C C . VAL A 1 85 ? -1.002 -10.039 -0.939 1.00 88.62 85 VAL A C 1
ATOM 663 O O . VAL A 1 85 ? -0.609 -10.298 0.197 1.00 88.62 85 VAL A O 1
ATOM 666 N N . CYS A 1 86 ? -0.776 -10.822 -1.991 1.00 86.56 86 CYS A N 1
ATOM 667 C CA . CYS A 1 86 ? -0.000 -12.058 -1.945 1.00 86.56 86 CYS A CA 1
ATOM 668 C C . CYS A 1 86 ? 1.269 -11.944 -2.793 1.00 86.56 86 CYS A C 1
ATOM 670 O O . CYS A 1 86 ? 1.302 -11.221 -3.790 1.00 86.56 86 CYS A O 1
ATOM 672 N N . GLY A 1 87 ? 2.312 -12.690 -2.432 1.00 85.19 87 GLY A N 1
ATOM 673 C CA . GLY A 1 87 ? 3.562 -12.725 -3.206 1.00 85.19 87 GLY A CA 1
ATOM 674 C C . GLY A 1 87 ? 4.502 -11.560 -2.901 1.00 85.19 87 GLY A C 1
ATOM 675 O O . GLY A 1 87 ? 5.264 -11.133 -3.770 1.00 85.19 87 GLY A O 1
ATOM 676 N N . LEU A 1 88 ? 4.426 -11.044 -1.672 1.00 87.75 88 LEU A N 1
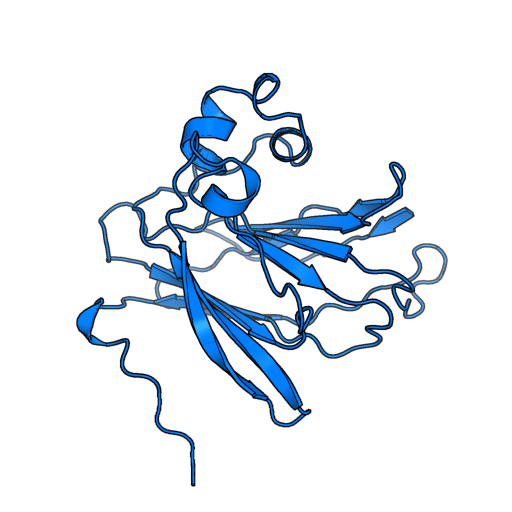ATOM 677 C CA . LEU A 1 88 ? 5.400 -10.109 -1.115 1.00 87.75 88 LEU A CA 1
ATOM 678 C C . LEU A 1 88 ? 6.721 -10.823 -0.789 1.00 87.75 88 LEU A C 1
ATOM 680 O O . LEU A 1 88 ? 6.798 -12.054 -0.760 1.00 87.75 88 LEU A O 1
ATOM 684 N N . ASP A 1 89 ? 7.766 -10.044 -0.519 1.00 88.06 89 ASP A N 1
ATOM 685 C CA . ASP A 1 89 ? 9.047 -10.564 -0.047 1.00 88.06 89 ASP A CA 1
ATOM 686 C C . ASP A 1 89 ? 8.864 -11.379 1.253 1.00 88.06 89 ASP A C 1
ATOM 688 O O . ASP A 1 89 ? 8.331 -10.865 2.237 1.00 88.06 89 ASP A O 1
ATOM 692 N N . PRO A 1 90 ? 9.293 -12.656 1.300 1.00 85.94 90 PRO A N 1
ATOM 693 C CA . PRO A 1 90 ? 9.068 -13.510 2.464 1.00 85.94 90 PRO A CA 1
ATOM 694 C C . PRO A 1 90 ? 9.875 -13.086 3.699 1.00 85.94 90 PRO A C 1
ATOM 696 O O . PRO A 1 90 ? 9.506 -13.449 4.818 1.00 85.94 90 PRO A O 1
ATOM 699 N N . VAL A 1 91 ? 10.973 -12.347 3.510 1.00 89.00 91 VAL A N 1
ATOM 700 C CA . VAL A 1 91 ? 11.857 -11.858 4.576 1.00 89.00 91 VAL A CA 1
ATOM 701 C C . VAL A 1 91 ? 11.388 -10.499 5.080 1.00 89.00 91 VAL A C 1
ATOM 703 O O . VAL A 1 91 ? 11.349 -10.276 6.289 1.00 89.00 91 VAL A O 1
ATOM 706 N N . ARG A 1 92 ? 11.033 -9.590 4.167 1.00 90.88 92 ARG A N 1
ATOM 707 C CA . ARG A 1 92 ? 10.604 -8.227 4.506 1.00 90.88 92 ARG A CA 1
ATOM 708 C C . ARG A 1 92 ? 9.397 -7.821 3.655 1.00 90.88 92 ARG A C 1
ATOM 710 O O . ARG A 1 92 ? 9.574 -7.032 2.738 1.00 90.88 92 ARG A O 1
ATOM 717 N N . PRO A 1 93 ? 8.185 -8.316 3.943 1.00 90.50 93 PRO A N 1
ATOM 718 C CA . PRO A 1 93 ? 7.035 -8.203 3.038 1.00 90.50 93 PRO A CA 1
ATOM 719 C C . PRO A 1 93 ? 6.527 -6.772 2.849 1.00 90.50 93 PRO A C 1
ATOM 721 O O . PRO A 1 93 ? 6.082 -6.405 1.764 1.00 90.50 93 PRO A O 1
ATOM 724 N N . PHE A 1 94 ? 6.609 -5.947 3.886 1.00 93.62 94 PHE A N 1
ATOM 725 C CA . PHE A 1 94 ? 6.153 -4.564 3.861 1.00 93.62 94 PHE A CA 1
ATOM 726 C C . PHE A 1 94 ? 6.944 -3.724 4.863 1.00 93.62 94 PHE A C 1
ATOM 728 O O . PHE A 1 94 ? 7.651 -4.259 5.718 1.00 93.62 94 PHE A O 1
ATOM 735 N N . ASP A 1 95 ? 6.807 -2.410 4.748 1.00 92.62 95 ASP A N 1
ATOM 736 C CA . ASP A 1 95 ? 7.243 -1.436 5.735 1.00 92.62 95 ASP A CA 1
ATOM 737 C C . ASP A 1 95 ? 6.103 -0.451 6.009 1.00 92.62 95 ASP A C 1
ATOM 739 O O . ASP A 1 95 ? 5.458 0.046 5.082 1.00 92.62 95 ASP A O 1
ATOM 743 N N . LEU A 1 96 ? 5.887 -0.159 7.287 1.00 91.94 96 LEU A N 1
ATOM 744 C CA . LEU A 1 96 ? 4.988 0.894 7.748 1.00 91.94 96 LEU A CA 1
ATOM 745 C C . LEU A 1 96 ? 5.793 2.143 8.124 1.00 91.94 96 LEU A C 1
ATOM 747 O O . LEU A 1 96 ? 7.012 2.082 8.319 1.00 91.94 96 LEU A O 1
ATOM 751 N N . SER A 1 97 ? 5.131 3.292 8.232 1.00 89.50 97 SER A N 1
ATOM 752 C CA . SER A 1 97 ? 5.827 4.560 8.484 1.00 89.50 97 SER A CA 1
ATOM 753 C C . SER A 1 97 ? 6.541 4.634 9.824 1.00 89.50 97 SER A C 1
ATOM 755 O O . SER A 1 97 ? 7.574 5.292 9.920 1.00 89.50 97 SER A O 1
ATOM 757 N N . ASP A 1 98 ? 6.060 3.924 10.837 1.00 88.19 98 ASP A N 1
ATOM 758 C CA . ASP A 1 98 ? 6.782 3.765 12.098 1.00 88.19 98 ASP A CA 1
ATOM 759 C C . ASP A 1 98 ? 8.101 3.000 11.897 1.00 88.19 98 ASP A C 1
ATOM 761 O O . ASP A 1 98 ? 9.128 3.355 12.456 1.00 88.19 98 ASP A O 1
ATOM 765 N N . THR A 1 99 ? 8.144 2.013 11.014 1.00 87.50 99 THR A N 1
ATOM 766 C CA . THR A 1 99 ? 9.371 1.277 10.695 1.00 87.50 99 THR A CA 1
ATOM 767 C C . THR A 1 99 ? 10.348 2.134 9.887 1.00 87.50 99 THR A C 1
ATOM 769 O O . THR A 1 99 ? 11.561 2.045 10.080 1.00 87.50 99 THR A O 1
ATOM 772 N N . ILE A 1 100 ? 9.838 2.979 8.986 1.00 84.31 100 ILE A N 1
ATOM 773 C CA . ILE A 1 100 ? 10.662 3.800 8.085 1.00 84.31 100 ILE A CA 1
ATOM 774 C C . ILE A 1 100 ? 11.165 5.076 8.782 1.00 84.31 100 ILE A C 1
ATOM 776 O O . ILE A 1 100 ? 12.307 5.484 8.564 1.00 84.31 100 ILE A O 1
ATOM 780 N N . TYR A 1 101 ? 10.330 5.701 9.617 1.00 85.06 101 TYR A N 1
ATOM 781 C CA . TYR A 1 101 ? 10.534 7.054 10.147 1.00 85.06 101 TYR A CA 1
ATOM 782 C C . TYR A 1 101 ? 10.444 7.146 11.682 1.00 85.06 101 TYR A C 1
ATOM 784 O O . TYR A 1 101 ? 10.343 8.253 12.220 1.00 85.06 101 TYR A O 1
ATOM 792 N N . SER A 1 102 ? 10.484 6.029 12.420 1.00 80.81 102 SER A N 1
ATOM 793 C CA . SER A 1 102 ? 10.490 6.067 13.891 1.00 80.81 102 SER A CA 1
ATOM 794 C C . SER A 1 102 ? 11.662 6.886 14.452 1.00 80.81 102 SER A C 1
ATOM 796 O O . SER A 1 102 ? 12.770 6.855 13.903 1.00 80.81 102 SER A O 1
ATOM 798 N N . PRO A 1 103 ? 11.442 7.620 15.562 1.00 85.00 103 PRO A N 1
ATOM 799 C CA . PRO A 1 103 ? 10.204 7.698 16.357 1.00 85.00 103 PRO A CA 1
ATOM 800 C C . PRO A 1 103 ? 9.257 8.836 15.935 1.00 85.00 103 PRO A C 1
ATOM 802 O O . PRO A 1 103 ? 8.364 9.202 16.693 1.00 85.00 103 PRO A O 1
ATOM 805 N N . PHE A 1 104 ? 9.476 9.456 14.774 1.00 86.38 104 PHE A N 1
ATOM 806 C CA . PHE A 1 104 ? 8.821 10.715 14.413 1.00 86.38 104 PHE A CA 1
ATOM 807 C C . PHE A 1 104 ? 7.404 10.536 13.872 1.00 86.38 104 PHE A C 1
ATOM 809 O O . PHE A 1 104 ? 6.593 11.449 14.001 1.00 86.38 104 PHE A O 1
ATOM 816 N N . ILE A 1 105 ? 7.119 9.377 13.275 1.00 90.00 105 ILE A N 1
ATOM 817 C CA . ILE A 1 105 ? 5.835 9.064 12.647 1.00 90.00 105 ILE A CA 1
ATOM 818 C C . ILE A 1 105 ? 5.287 7.778 13.245 1.00 90.00 105 ILE A C 1
ATOM 820 O O . ILE A 1 105 ? 6.015 6.800 13.405 1.00 90.00 105 ILE A O 1
ATOM 824 N N . VAL A 1 106 ? 3.995 7.793 13.558 1.00 89.38 106 VAL A N 1
ATOM 825 C CA . VAL A 1 106 ? 3.232 6.616 13.973 1.00 89.38 106 VAL A CA 1
ATOM 826 C C . VAL A 1 106 ? 2.364 6.200 12.794 1.00 89.38 106 VAL A C 1
ATOM 828 O O . VAL A 1 106 ? 1.699 7.047 12.200 1.00 89.38 106 VAL A O 1
ATOM 831 N N . SER A 1 107 ? 2.404 4.918 12.434 1.00 90.88 107 SER A N 1
ATOM 832 C CA . SER A 1 107 ? 1.549 4.381 11.378 1.00 90.88 107 SER A CA 1
ATOM 833 C C . SER A 1 107 ? 0.116 4.220 11.879 1.00 90.88 107 SER A C 1
ATOM 835 O O . SER A 1 107 ? -0.109 3.799 13.012 1.00 90.88 107 SER A O 1
ATOM 837 N N . SER A 1 108 ? -0.841 4.469 10.998 1.00 91.44 108 SER A N 1
ATOM 838 C CA . SER A 1 108 ? -2.274 4.244 11.200 1.00 91.44 108 SER A CA 1
ATOM 839 C C . SER A 1 108 ? -2.777 3.096 10.325 1.00 91.44 108 SER A C 1
ATOM 841 O O . SER A 1 108 ? -3.837 3.167 9.706 1.00 91.44 108 SER A O 1
ATOM 843 N N . ILE A 1 109 ? -1.959 2.045 10.243 1.00 91.62 109 ILE A N 1
ATOM 844 C CA . ILE A 1 109 ? -2.206 0.856 9.432 1.00 91.62 109 ILE A CA 1
ATOM 845 C C . ILE A 1 109 ? -1.939 -0.366 10.294 1.00 91.62 109 ILE A C 1
ATOM 847 O O . ILE A 1 109 ? -0.876 -0.480 10.906 1.00 91.62 109 ILE A O 1
ATOM 851 N N . GLU A 1 110 ? -2.882 -1.297 10.298 1.00 92.25 110 GLU A N 1
ATOM 852 C CA . GLU A 1 110 ? -2.710 -2.619 10.890 1.00 92.25 110 GLU A CA 1
ATOM 853 C C . GLU A 1 110 ? -2.516 -3.666 9.797 1.00 92.25 110 GLU A C 1
ATOM 855 O O . GLU A 1 110 ? -3.123 -3.582 8.731 1.00 92.25 110 GLU A O 1
ATOM 860 N N . ALA A 1 111 ? -1.673 -4.663 10.063 1.00 93.12 111 ALA A N 1
ATOM 861 C CA . ALA A 1 111 ? -1.391 -5.761 9.147 1.00 93.12 111 ALA A CA 1
ATOM 862 C C . ALA A 1 111 ? -1.712 -7.108 9.804 1.00 93.12 111 ALA A C 1
ATOM 864 O O . ALA A 1 111 ? -1.302 -7.378 10.933 1.00 93.12 111 ALA A O 1
ATOM 865 N N . VAL A 1 112 ? -2.402 -7.971 9.065 1.00 93.75 112 VAL A N 1
ATOM 866 C CA . VAL A 1 112 ? -2.761 -9.336 9.456 1.00 93.75 112 VAL A CA 1
ATOM 867 C C . VAL A 1 112 ? -2.144 -10.308 8.456 1.00 93.75 112 VAL A C 1
ATOM 869 O O . VAL A 1 112 ? -2.321 -10.165 7.246 1.00 93.75 112 VAL A O 1
ATOM 872 N N . ASP A 1 113 ? -1.419 -11.302 8.965 1.00 92.25 113 ASP A N 1
ATOM 873 C CA . ASP A 1 113 ? -0.915 -12.424 8.168 1.00 92.25 113 ASP A CA 1
ATOM 874 C C . ASP A 1 113 ? -2.071 -13.385 7.854 1.00 92.25 113 ASP A C 1
ATOM 876 O O . ASP A 1 113 ? -2.774 -13.827 8.767 1.00 92.25 113 ASP A O 1
ATOM 880 N N . LEU A 1 114 ? -2.294 -13.663 6.568 1.00 87.81 114 LEU A N 1
ATOM 881 C CA . LEU A 1 114 ? -3.367 -14.535 6.081 1.00 87.81 114 LEU A CA 1
ATOM 882 C C . LEU A 1 114 ? -2.874 -15.928 5.667 1.00 87.81 114 LEU A C 1
ATOM 884 O O . LEU A 1 114 ? -3.645 -16.671 5.062 1.00 87.81 114 LEU A O 1
ATOM 888 N N . ASP A 1 115 ? -1.634 -16.289 6.007 1.00 86.62 115 ASP A N 1
ATOM 889 C CA . ASP A 1 115 ? -0.981 -17.529 5.573 1.00 86.62 115 ASP A CA 1
ATOM 890 C C . ASP A 1 115 ? -0.690 -17.539 4.051 1.00 86.62 115 ASP A C 1
ATOM 892 O O . ASP A 1 115 ? -0.618 -16.487 3.404 1.00 86.62 115 ASP A O 1
ATOM 896 N N . PHE A 1 116 ? -0.424 -18.714 3.478 1.00 85.62 116 PHE A N 1
ATOM 897 C CA . PHE A 1 116 ? -0.100 -18.890 2.061 1.00 85.62 116 PHE A CA 1
ATOM 898 C C . PHE A 1 116 ? -1.341 -19.062 1.163 1.00 85.62 116 PHE A C 1
ATOM 900 O O . PHE A 1 116 ? -2.299 -19.743 1.527 1.00 85.62 116 PHE A O 1
ATOM 907 N N . ASP A 1 117 ? -1.300 -18.505 -0.053 1.00 83.88 117 ASP A N 1
ATOM 908 C CA . ASP A 1 117 ? -2.278 -18.791 -1.111 1.00 83.88 117 ASP A CA 1
ATOM 909 C C . ASP A 1 117 ? -2.105 -20.203 -1.708 1.00 83.88 117 ASP A C 1
ATOM 911 O O . ASP A 1 117 ? -1.171 -20.947 -1.398 1.00 83.88 117 ASP A O 1
ATOM 915 N N . GLU A 1 118 ? -2.995 -20.563 -2.637 1.00 80.00 118 GLU A N 1
ATOM 916 C CA . GLU A 1 118 ? -2.959 -21.836 -3.376 1.00 80.00 118 GLU A CA 1
ATOM 917 C C . GLU A 1 118 ? -1.662 -22.070 -4.177 1.00 80.00 118 GLU A C 1
ATOM 919 O O . GLU A 1 118 ? -1.366 -23.201 -4.564 1.00 80.00 118 GLU A O 1
ATOM 924 N N . ASN A 1 119 ? -0.876 -21.017 -4.414 1.00 79.44 119 ASN A N 1
ATOM 925 C CA . ASN A 1 119 ? 0.395 -21.060 -5.130 1.00 79.44 119 ASN A CA 1
ATOM 926 C C . ASN A 1 119 ? 1.604 -21.056 -4.177 1.00 79.44 119 ASN A C 1
ATOM 928 O O . ASN A 1 119 ? 2.746 -21.031 -4.643 1.00 79.44 119 ASN A O 1
ATOM 932 N N . GLY A 1 120 ? 1.379 -21.086 -2.859 1.00 83.31 120 GLY A N 1
ATOM 933 C CA . GLY A 1 120 ? 2.432 -21.029 -1.849 1.00 83.31 120 GLY A CA 1
ATOM 934 C C . GLY A 1 120 ? 3.019 -19.630 -1.645 1.00 83.31 120 GLY A C 1
ATOM 935 O O . GLY A 1 120 ? 4.134 -19.511 -1.133 1.00 83.31 120 GLY A O 1
ATOM 936 N N . ASN A 1 121 ? 2.311 -18.568 -2.038 1.00 84.25 121 ASN A N 1
ATOM 937 C CA . ASN A 1 121 ? 2.711 -17.188 -1.778 1.00 84.25 121 ASN A CA 1
ATOM 938 C C . ASN A 1 121 ? 2.133 -16.705 -0.452 1.00 84.25 121 ASN A C 1
ATOM 940 O O . ASN A 1 121 ? 0.933 -16.808 -0.234 1.00 84.25 121 ASN A O 1
ATOM 944 N N . ARG A 1 122 ? 2.957 -16.102 0.406 1.00 86.94 122 ARG A N 1
ATOM 945 C CA . ARG A 1 122 ? 2.474 -15.504 1.658 1.00 86.94 122 ARG A CA 1
ATOM 946 C C . ARG A 1 122 ? 1.576 -14.301 1.362 1.00 86.94 122 ARG A C 1
ATOM 948 O O . ARG A 1 122 ? 1.929 -13.472 0.512 1.00 86.94 122 ARG A O 1
ATOM 955 N N . CYS A 1 123 ? 0.459 -14.211 2.072 1.00 88.81 123 CYS A N 1
ATOM 956 C CA . CYS A 1 123 ? -0.549 -13.175 1.916 1.00 88.81 123 CYS A CA 1
ATOM 957 C C . CYS A 1 123 ? -0.689 -12.333 3.181 1.00 88.81 123 CYS A C 1
ATOM 959 O O . CYS A 1 123 ? -0.604 -12.826 4.303 1.00 88.81 123 CYS A O 1
ATOM 961 N N . PHE A 1 124 ? -0.957 -11.049 2.986 1.00 92.50 124 PHE A N 1
ATOM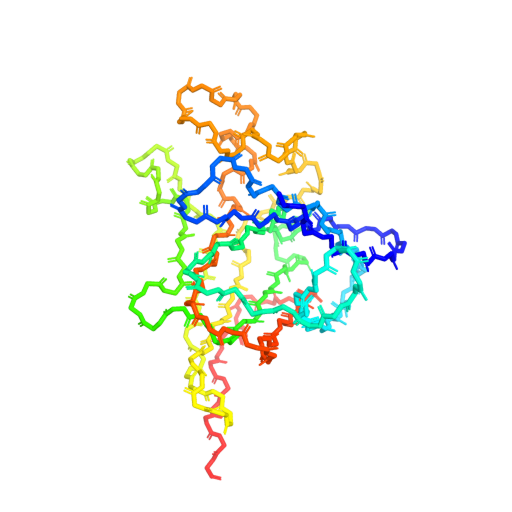 962 C CA . PHE A 1 124 ? -1.216 -10.105 4.063 1.00 92.50 124 PHE A CA 1
ATOM 963 C C . PHE A 1 124 ? -2.467 -9.313 3.749 1.00 92.50 124 PHE A C 1
ATOM 965 O O . PHE A 1 124 ? -2.706 -8.970 2.589 1.00 92.50 124 PHE A O 1
ATOM 972 N N . ARG A 1 125 ? -3.230 -8.985 4.788 1.00 92.50 125 ARG A N 1
ATOM 973 C CA . ARG A 1 125 ? -4.301 -8.000 4.711 1.00 92.50 125 ARG A CA 1
ATOM 974 C C . ARG A 1 125 ? -3.989 -6.826 5.614 1.00 92.50 125 ARG A C 1
ATOM 976 O O . ARG A 1 125 ? -3.644 -7.010 6.775 1.00 92.50 125 ARG A O 1
ATOM 983 N N . PHE A 1 126 ? -4.129 -5.637 5.061 1.00 92.81 126 PHE A N 1
ATOM 984 C CA . PHE A 1 126 ? -3.901 -4.381 5.743 1.00 92.81 126 PHE A CA 1
ATOM 985 C C . PHE A 1 126 ? -5.231 -3.670 5.953 1.00 92.81 126 PHE A C 1
ATOM 987 O O . PHE A 1 126 ? -6.133 -3.816 5.122 1.00 92.81 126 PHE A O 1
ATOM 994 N N . PHE A 1 127 ? -5.335 -2.910 7.038 1.00 90.69 127 PHE A N 1
ATOM 995 C CA . PHE A 1 127 ? -6.516 -2.131 7.404 1.00 90.69 127 PHE A CA 1
ATOM 996 C C . PHE A 1 127 ? -6.104 -0.731 7.830 1.00 90.69 127 PHE A C 1
ATOM 998 O O . PHE A 1 127 ? -5.146 -0.573 8.593 1.00 90.69 127 PHE A O 1
ATOM 1005 N N . ALA A 1 128 ? -6.825 0.270 7.343 1.00 89.19 128 ALA A N 1
ATOM 1006 C CA . ALA A 1 128 ? -6.697 1.622 7.847 1.00 89.19 128 ALA A CA 1
ATOM 1007 C C . ALA A 1 128 ? -7.286 1.716 9.261 1.00 89.19 128 ALA A C 1
ATOM 1009 O O . ALA A 1 128 ? -8.317 1.104 9.553 1.00 89.19 128 ALA A O 1
ATOM 1010 N N . THR A 1 129 ? -6.652 2.496 10.137 1.00 89.00 129 THR A N 1
ATOM 1011 C CA . THR A 1 129 ? -7.144 2.742 11.507 1.00 89.00 129 THR A CA 1
ATOM 1012 C C . THR A 1 129 ? -7.369 4.215 11.823 1.00 89.00 129 THR A C 1
ATOM 1014 O O . THR A 1 129 ? -7.827 4.545 12.914 1.00 89.00 129 THR A O 1
ATOM 1017 N N . GLN A 1 130 ? -7.070 5.112 10.884 1.00 87.31 130 GLN A N 1
ATOM 1018 C CA . GLN A 1 130 ? -7.251 6.549 11.046 1.00 87.31 130 GLN A CA 1
ATOM 1019 C C . GLN A 1 130 ? -8.364 7.065 10.139 1.00 87.31 130 GLN A C 1
ATOM 1021 O O . GLN A 1 130 ? -8.418 6.738 8.957 1.00 87.31 130 GLN A O 1
ATOM 1026 N N . ALA A 1 131 ? -9.214 7.925 10.697 1.00 83.25 131 ALA A N 1
ATOM 1027 C CA . ALA A 1 131 ? -10.201 8.673 9.933 1.00 83.25 131 ALA A CA 1
ATOM 1028 C C . ALA A 1 131 ? -9.528 9.686 9.001 1.00 83.25 131 ALA A C 1
ATOM 1030 O O . ALA A 1 131 ? -8.580 10.378 9.387 1.00 83.25 131 ALA A O 1
ATOM 1031 N N . GLY A 1 132 ? -10.068 9.806 7.795 1.00 77.94 132 GLY A N 1
ATOM 1032 C CA . GLY A 1 132 ? -9.544 10.672 6.754 1.00 77.94 132 GLY A CA 1
ATOM 1033 C C . GLY A 1 132 ? -10.623 11.063 5.756 1.00 77.94 132 GLY A C 1
ATOM 1034 O O . GLY A 1 132 ? -11.713 10.499 5.696 1.00 77.94 132 GLY A O 1
ATOM 1035 N N . SER A 1 133 ? -10.336 12.110 5.001 1.00 69.56 133 SER A N 1
ATOM 1036 C CA . SER A 1 133 ? -10.984 12.334 3.715 1.00 69.56 133 SER A CA 1
ATOM 1037 C C . SER A 1 133 ? -9.890 12.280 2.675 1.00 69.56 133 SER A C 1
ATOM 1039 O O . SER A 1 133 ? -8.795 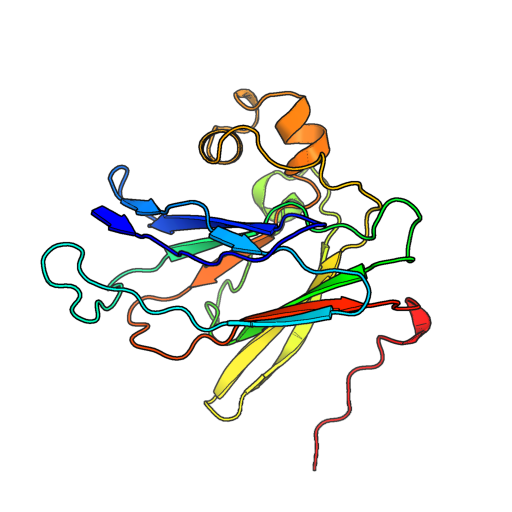12.738 2.984 1.00 69.56 133 SER A O 1
ATOM 1041 N N . GLY A 1 134 ? -10.201 11.867 1.442 1.00 65.88 134 GLY A N 1
ATOM 1042 C CA . GLY A 1 134 ? -9.248 11.745 0.321 1.00 65.88 134 GLY A CA 1
ATOM 1043 C C . GLY A 1 134 ? -8.402 12.986 -0.045 1.00 65.88 134 GLY A C 1
ATOM 1044 O O . GLY A 1 134 ? -7.735 13.037 -1.077 1.00 65.88 134 GLY A O 1
ATOM 1045 N N . SER A 1 135 ? -8.435 14.033 0.778 1.00 71.06 135 SER A N 1
ATOM 1046 C CA . SER A 1 135 ? -7.450 15.100 0.897 1.00 71.06 135 SER A CA 1
ATOM 1047 C C . SER A 1 135 ? -6.062 14.651 1.360 1.00 71.06 135 SER A C 1
ATOM 1049 O O . SER A 1 135 ? -5.158 15.472 1.291 1.00 71.06 135 SER A O 1
ATOM 1051 N N . ASN A 1 136 ? -5.856 13.418 1.830 1.00 75.12 136 ASN A N 1
ATOM 1052 C CA . ASN A 1 136 ? -4.600 12.970 2.447 1.00 75.12 136 ASN A CA 1
ATOM 1053 C C . ASN A 1 136 ? -3.600 12.356 1.445 1.00 75.12 136 ASN A C 1
ATOM 1055 O O . ASN A 1 136 ? -2.680 11.618 1.801 1.00 75.12 136 ASN A O 1
ATOM 1059 N N . ASN A 1 137 ? -3.746 12.725 0.174 1.00 77.19 137 ASN A N 1
ATOM 1060 C CA . ASN A 1 137 ? -2.878 12.316 -0.919 1.00 77.19 137 ASN A CA 1
ATOM 1061 C C . ASN A 1 137 ? -1.626 13.201 -1.032 1.00 77.19 137 ASN A C 1
ATOM 1063 O O . ASN A 1 137 ? -1.715 14.412 -0.817 1.00 77.19 137 ASN A O 1
ATOM 1067 N N . PRO A 1 138 ? -0.462 12.653 -1.430 1.00 75.25 138 PRO A N 1
ATOM 1068 C CA . PRO A 1 138 ? 0.677 13.491 -1.785 1.00 75.25 138 PRO A CA 1
ATOM 1069 C C . PRO A 1 138 ? 0.353 14.336 -3.027 1.00 75.25 138 PRO A C 1
ATOM 1071 O O . PRO A 1 138 ? -0.206 13.824 -3.998 1.00 75.25 138 PRO A O 1
ATOM 1074 N N . GLU A 1 139 ? 0.750 15.613 -3.030 1.00 74.38 139 GLU A N 1
ATOM 1075 C CA . GLU A 1 139 ? 0.616 16.475 -4.217 1.00 74.38 139 GLU A CA 1
ATOM 1076 C C . GLU A 1 139 ? 1.462 15.934 -5.376 1.00 74.38 139 GLU A C 1
ATOM 1078 O O . GLU A 1 139 ? 1.024 15.911 -6.530 1.00 74.38 139 GLU A O 1
ATOM 1083 N N . PHE A 1 140 ? 2.657 15.428 -5.056 1.00 74.75 140 PHE A N 1
ATOM 1084 C CA . PHE A 1 140 ? 3.529 14.740 -5.993 1.00 74.75 140 PHE A CA 1
ATOM 1085 C C . PHE A 1 140 ? 4.062 13.443 -5.388 1.00 74.75 140 PHE A C 1
ATOM 1087 O O . PHE A 1 140 ? 4.498 13.396 -4.241 1.00 74.75 140 PHE A O 1
ATOM 1094 N N . ALA A 1 141 ? 4.153 12.386 -6.200 1.00 69.06 141 ALA A N 1
ATOM 1095 C CA . ALA A 1 141 ? 4.762 11.123 -5.773 1.00 69.06 141 ALA A CA 1
ATOM 1096 C C . ALA A 1 141 ? 6.195 11.305 -5.239 1.00 69.06 141 ALA A C 1
ATOM 1098 O O . ALA A 1 141 ? 6.642 10.550 -4.384 1.00 69.06 141 ALA A O 1
ATOM 1099 N N . SER A 1 142 ? 6.923 12.309 -5.739 1.00 75.25 142 SER A N 1
ATOM 1100 C CA . SER A 1 142 ? 8.268 12.645 -5.268 1.00 75.25 142 SER A CA 1
ATOM 1101 C C . SER A 1 142 ? 8.319 13.050 -3.800 1.00 75.25 142 SER A C 1
ATOM 1103 O O . SER A 1 142 ? 9.355 12.836 -3.172 1.00 75.25 142 SER A O 1
ATOM 1105 N N . ASP A 1 143 ? 7.236 13.599 -3.250 1.00 76.94 143 ASP A N 1
ATOM 1106 C CA . ASP A 1 143 ? 7.227 14.202 -1.915 1.00 76.94 143 ASP A CA 1
ATOM 1107 C C . ASP A 1 143 ? 7.471 13.161 -0.825 1.00 76.94 143 ASP A C 1
ATOM 1109 O O . ASP A 1 143 ? 8.142 13.436 0.164 1.00 76.94 143 ASP A O 1
ATOM 1113 N N . VAL A 1 144 ? 7.012 11.928 -1.040 1.00 78.12 144 VAL A N 1
ATOM 1114 C CA . VAL A 1 144 ? 7.188 10.815 -0.096 1.00 78.12 144 VAL A CA 1
ATOM 1115 C C . VAL A 1 144 ? 8.525 10.086 -0.260 1.00 78.12 144 VAL A C 1
ATOM 1117 O O . VAL A 1 144 ? 8.822 9.136 0.462 1.00 78.12 144 VAL A O 1
ATOM 1120 N N . PHE A 1 145 ? 9.353 10.515 -1.215 1.00 80.00 145 PHE A N 1
ATOM 1121 C CA . PHE A 1 145 ? 10.672 9.932 -1.475 1.00 80.00 145 PHE A CA 1
ATOM 1122 C C . PHE A 1 145 ? 11.832 10.822 -1.041 1.00 80.00 145 PHE A C 1
ATOM 1124 O O . PHE A 1 145 ? 12.989 10.397 -1.149 1.00 80.00 145 PHE A O 1
ATOM 1131 N N . LEU A 1 146 ? 11.535 12.032 -0.569 1.00 80.38 146 LEU A N 1
ATOM 1132 C CA . LEU A 1 146 ? 12.517 12.929 0.019 1.00 80.38 146 LEU A CA 1
ATOM 1133 C C . LEU A 1 146 ? 12.982 12.400 1.388 1.00 80.38 146 LEU A C 1
ATOM 1135 O O . LEU A 1 146 ? 12.274 11.623 2.032 1.00 80.38 146 LEU A O 1
ATOM 1139 N N . PRO A 1 147 ? 14.174 12.791 1.867 1.00 85.19 147 PRO A N 1
ATOM 1140 C CA . PRO A 1 147 ? 14.514 12.638 3.277 1.00 85.19 147 PRO A CA 1
ATOM 1141 C C . PRO A 1 147 ? 13.440 13.281 4.167 1.00 85.19 147 PRO A C 1
ATOM 1143 O O . PRO A 1 147 ? 12.890 14.316 3.807 1.00 85.19 147 PRO A O 1
ATOM 1146 N N . LEU A 1 148 ? 13.165 12.699 5.342 1.00 85.50 148 LEU A N 1
ATOM 1147 C CA . LEU A 1 148 ? 12.064 13.132 6.220 1.00 85.50 148 LEU A CA 1
ATOM 1148 C C . LEU A 1 148 ? 12.061 14.648 6.487 1.00 85.50 148 LEU A C 1
ATOM 1150 O O . LEU A 1 148 ? 11.013 15.277 6.439 1.00 85.50 148 LEU A O 1
ATOM 1154 N N . PHE A 1 149 ? 13.231 15.241 6.735 1.00 88.81 149 PHE A N 1
ATOM 1155 C CA . PHE A 1 149 ? 13.362 16.672 7.044 1.00 88.81 149 PHE A CA 1
ATOM 1156 C C . PHE A 1 149 ? 13.236 17.600 5.829 1.00 88.81 149 PHE A C 1
ATOM 1158 O O . PHE A 1 149 ? 13.127 18.810 6.008 1.00 88.81 149 PHE A O 1
ATOM 1165 N N . ASP A 1 150 ? 13.226 17.036 4.622 1.00 90.06 150 ASP A N 1
ATOM 1166 C CA . ASP A 1 150 ? 13.012 17.760 3.368 1.00 90.06 150 ASP A CA 1
ATOM 1167 C C . ASP A 1 150 ? 11.555 17.639 2.881 1.00 90.06 150 ASP A C 1
ATOM 1169 O O . ASP A 1 150 ? 11.164 18.302 1.920 1.00 90.06 150 ASP A O 1
ATOM 1173 N N . MET A 1 151 ? 10.739 16.798 3.530 1.00 89.38 151 MET A N 1
ATOM 1174 C CA . MET A 1 151 ? 9.315 16.668 3.231 1.00 89.38 151 MET A CA 1
ATOM 1175 C C . MET A 1 151 ? 8.526 17.870 3.753 1.00 89.38 151 MET A C 1
ATOM 1177 O O . MET A 1 151 ? 8.870 18.491 4.762 1.00 89.38 151 MET A O 1
ATOM 1181 N N . THR A 1 152 ? 7.409 18.179 3.095 1.00 90.62 152 THR A N 1
ATOM 1182 C CA . THR A 1 152 ? 6.515 19.229 3.586 1.00 90.62 152 THR A CA 1
ATO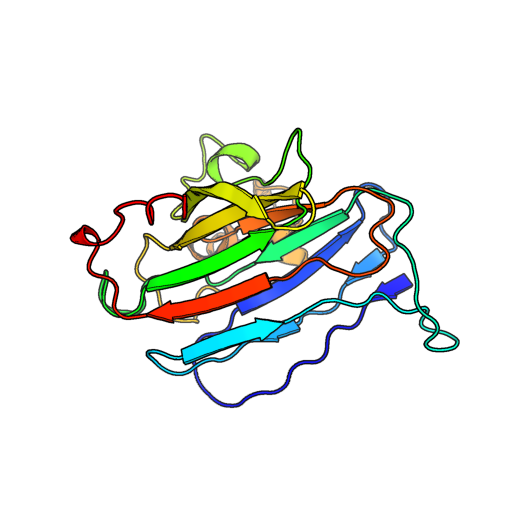M 1183 C C . THR A 1 152 ? 5.847 18.800 4.900 1.00 90.62 152 THR A C 1
ATOM 1185 O O . THR A 1 152 ? 5.588 17.608 5.098 1.00 90.62 152 THR A O 1
ATOM 1188 N N . PRO A 1 153 ? 5.474 19.747 5.783 1.00 91.75 153 PRO A N 1
ATOM 1189 C CA . PRO A 1 153 ? 4.680 19.423 6.966 1.00 91.75 153 PRO A CA 1
ATOM 1190 C C . PRO A 1 153 ? 3.385 18.684 6.621 1.00 91.75 153 PRO A C 1
ATOM 1192 O O . PRO A 1 153 ? 2.962 17.808 7.367 1.00 91.75 153 PRO A O 1
ATOM 1195 N N . PHE A 1 154 ? 2.783 19.001 5.472 1.00 90.25 154 PHE A N 1
ATOM 1196 C CA . PHE A 1 154 ? 1.591 18.319 4.992 1.00 90.25 154 PHE A CA 1
ATOM 1197 C C . PHE A 1 154 ? 1.856 16.833 4.717 1.00 90.25 154 PHE A C 1
ATOM 1199 O O . PHE A 1 154 ? 1.116 15.995 5.220 1.00 90.25 154 PHE A O 1
ATOM 1206 N N . THR A 1 155 ? 2.929 16.495 3.995 1.00 89.62 155 THR A N 1
ATOM 1207 C CA . THR A 1 155 ? 3.319 15.101 3.726 1.00 89.62 155 THR A CA 1
ATOM 1208 C C . THR A 1 155 ? 3.556 14.343 5.028 1.00 89.62 155 THR A C 1
ATOM 1210 O O . THR A 1 155 ? 3.024 13.254 5.224 1.00 89.62 155 THR A O 1
ATOM 1213 N N . ILE A 1 156 ? 4.313 14.949 5.944 1.00 90.00 156 ILE A N 1
ATOM 1214 C CA . ILE A 1 156 ? 4.669 14.347 7.232 1.00 90.00 156 ILE A CA 1
ATOM 1215 C C . ILE A 1 156 ? 3.421 14.046 8.070 1.00 90.00 156 ILE A C 1
ATOM 1217 O O . ILE A 1 156 ? 3.322 12.968 8.647 1.00 90.00 156 ILE A O 1
ATOM 1221 N N . ILE A 1 157 ? 2.484 14.994 8.145 1.00 89.25 157 ILE A N 1
ATOM 1222 C CA . ILE A 1 157 ? 1.326 14.911 9.043 1.00 89.25 157 ILE A CA 1
ATOM 1223 C C . ILE A 1 157 ? 0.175 14.116 8.423 1.00 89.25 157 ILE A C 1
ATOM 1225 O O . ILE A 1 157 ? -0.476 13.359 9.134 1.00 89.25 157 ILE A O 1
ATOM 1229 N N . ASN A 1 158 ? -0.093 14.291 7.128 1.00 88.19 158 ASN A N 1
ATOM 1230 C CA . ASN A 1 158 ? -1.318 13.788 6.501 1.00 88.19 158 ASN A CA 1
ATOM 1231 C C . ASN A 1 158 ? -1.091 12.571 5.605 1.00 88.19 158 ASN A C 1
ATOM 1233 O O . ASN A 1 158 ? -2.024 11.798 5.433 1.00 88.19 158 ASN A O 1
ATOM 1237 N N . VAL A 1 159 ? 0.113 12.395 5.047 1.00 89.25 159 VAL A N 1
ATOM 1238 C CA . VAL A 1 159 ? 0.392 11.327 4.071 1.00 89.25 159 VAL A CA 1
ATOM 1239 C C . VAL A 1 159 ? 1.137 10.163 4.719 1.00 89.25 159 VAL A C 1
ATOM 1241 O O . VAL A 1 159 ? 0.746 9.013 4.553 1.00 89.25 159 VAL A O 1
ATOM 1244 N N . LEU A 1 160 ? 2.216 10.434 5.464 1.00 90.69 160 LEU A N 1
ATOM 1245 C CA . LEU A 1 160 ? 3.053 9.365 6.016 1.00 90.69 160 LEU A CA 1
ATOM 1246 C C . LEU A 1 160 ? 2.305 8.422 6.976 1.00 90.69 160 LEU A C 1
ATOM 1248 O O . LEU A 1 160 ? 2.519 7.219 6.850 1.00 90.69 160 LEU A O 1
ATOM 1252 N N . PRO A 1 161 ? 1.435 8.865 7.902 1.00 92.31 161 PRO A N 1
ATOM 1253 C CA . PRO A 1 161 ? 0.759 7.937 8.818 1.00 92.31 161 PRO A CA 1
ATOM 1254 C C . PRO A 1 161 ? -0.048 6.840 8.110 1.00 92.31 161 PRO A C 1
ATOM 1256 O O . PRO A 1 161 ? -0.142 5.724 8.615 1.00 92.31 161 PRO A O 1
ATOM 1259 N N . ILE A 1 162 ? -0.551 7.129 6.912 1.00 90.06 162 ILE A N 1
ATOM 1260 C CA . ILE A 1 162 ? -1.381 6.238 6.092 1.00 90.06 162 ILE A CA 1
ATOM 1261 C C . ILE A 1 162 ? -0.636 5.713 4.850 1.00 90.06 162 ILE A C 1
ATOM 1263 O O . ILE A 1 162 ? -1.247 5.323 3.856 1.00 90.06 162 ILE A O 1
ATOM 1267 N N . LEU A 1 163 ? 0.700 5.706 4.892 1.00 89.94 163 LEU A N 1
ATOM 1268 C CA . LEU A 1 163 ? 1.556 5.155 3.844 1.00 89.94 163 LEU A CA 1
ATOM 1269 C C . LEU A 1 163 ? 1.809 3.663 4.072 1.00 89.94 163 LEU A C 1
ATOM 1271 O O . LEU A 1 163 ? 2.419 3.276 5.071 1.00 89.94 163 LEU A O 1
ATOM 1275 N N . LEU A 1 164 ? 1.460 2.839 3.084 1.00 90.56 164 LEU A N 1
ATOM 1276 C CA . LEU A 1 164 ? 1.834 1.425 3.047 1.00 90.56 164 LEU A CA 1
ATOM 1277 C C . LEU A 1 164 ? 2.870 1.179 1.949 1.00 90.56 164 LEU A C 1
ATOM 1279 O O . LEU A 1 164 ? 2.604 1.391 0.765 1.00 90.56 164 LEU A O 1
ATOM 1283 N N . LYS A 1 165 ? 4.050 0.688 2.340 1.00 90.19 165 LYS A N 1
ATOM 1284 C CA . LYS A 1 165 ? 5.086 0.231 1.412 1.00 90.19 165 LYS A CA 1
ATOM 1285 C C . LYS A 1 165 ? 5.095 -1.295 1.351 1.00 90.19 165 LYS A C 1
ATOM 1287 O O . LYS A 1 165 ? 5.394 -1.960 2.335 1.00 90.19 165 LYS A O 1
ATOM 1292 N N . LEU A 1 166 ? 4.827 -1.844 0.176 1.00 89.44 166 LEU A N 1
ATOM 1293 C CA . LEU A 1 166 ? 4.870 -3.268 -0.135 1.00 89.44 166 LEU A CA 1
ATOM 1294 C C . LEU A 1 166 ? 6.185 -3.599 -0.838 1.00 89.44 166 LEU A C 1
ATOM 1296 O O . LEU A 1 166 ? 6.539 -2.956 -1.828 1.00 89.44 166 LEU A O 1
ATOM 1300 N N . ASN A 1 167 ? 6.885 -4.621 -0.361 1.00 88.81 167 ASN A N 1
ATOM 1301 C CA . ASN A 1 167 ? 8.177 -5.027 -0.899 1.00 88.81 167 ASN A CA 1
ATOM 1302 C C . ASN A 1 167 ? 8.012 -6.311 -1.717 1.00 88.81 167 ASN A C 1
ATOM 1304 O O . ASN A 1 167 ? 7.468 -7.307 -1.236 1.00 88.81 167 ASN A O 1
ATOM 1308 N N . PHE A 1 168 ? 8.520 -6.303 -2.945 1.00 84.50 168 PHE A N 1
ATOM 1309 C CA . PHE A 1 168 ? 8.452 -7.434 -3.863 1.00 84.50 168 PHE A CA 1
ATOM 1310 C C . PHE A 1 168 ? 9.842 -7.942 -4.238 1.00 84.50 168 PHE A C 1
ATOM 1312 O O . PHE A 1 168 ? 10.790 -7.172 -4.415 1.00 84.50 168 PHE A O 1
ATOM 1319 N N . VAL A 1 169 ? 9.945 -9.257 -4.427 1.00 84.81 169 VAL A N 1
ATOM 1320 C CA . VAL A 1 169 ? 11.166 -9.910 -4.913 1.00 84.81 169 VAL A CA 1
ATOM 1321 C C . VAL A 1 169 ? 11.339 -9.753 -6.425 1.00 84.81 169 VAL A C 1
ATOM 1323 O O . VAL A 1 169 ? 10.402 -9.479 -7.175 1.00 84.81 169 VAL A O 1
ATOM 1326 N N . ALA A 1 170 ? 12.568 -9.976 -6.884 1.00 83.50 170 ALA A N 1
ATOM 1327 C CA . ALA A 1 170 ? 12.872 -10.123 -8.300 1.00 83.50 170 ALA A CA 1
ATOM 1328 C C . ALA A 1 170 ? 12.145 -11.328 -8.925 1.00 83.50 170 ALA A C 1
ATOM 1330 O O . ALA A 1 170 ? 11.842 -12.314 -8.258 1.00 83.50 170 ALA A O 1
ATOM 1331 N N . GLY A 1 171 ? 11.966 -11.298 -10.244 1.00 75.19 171 GLY A N 1
ATOM 1332 C CA . GLY A 1 171 ? 11.543 -12.452 -11.035 1.00 75.19 171 GLY A CA 1
ATOM 1333 C C . GLY A 1 171 ? 10.031 -12.639 -11.164 1.00 75.19 171 GLY A C 1
ATOM 1334 O O . GLY A 1 171 ? 9.606 -13.633 -11.752 1.00 75.19 171 GLY A O 1
ATOM 1335 N N . LEU A 1 172 ? 9.218 -11.698 -10.676 1.00 70.44 172 LEU A N 1
ATOM 1336 C CA . LEU A 1 172 ? 7.761 -11.756 -10.806 1.00 70.44 172 LEU A CA 1
ATOM 1337 C C . LEU A 1 172 ? 7.351 -11.598 -12.280 1.00 70.44 172 LEU A C 1
ATOM 1339 O O . LEU A 1 172 ? 7.489 -10.526 -12.870 1.00 70.44 172 LEU A O 1
ATOM 1343 N N . LYS A 1 173 ? 6.887 -12.700 -12.889 1.00 55.53 173 LYS A N 1
ATOM 1344 C CA . LYS A 1 173 ? 6.496 -12.762 -14.311 1.00 55.53 173 LYS A CA 1
ATOM 1345 C C . LYS A 1 173 ? 5.009 -12.498 -14.552 1.00 55.53 173 LYS A C 1
ATOM 1347 O O . LYS A 1 173 ? 4.656 -12.052 -15.634 1.00 55.53 173 LYS A O 1
ATOM 1352 N N . LEU A 1 174 ? 4.166 -12.835 -13.575 1.00 53.62 174 LEU A N 1
ATOM 1353 C CA . LEU A 1 174 ? 2.698 -12.776 -13.542 1.00 53.62 174 LEU A CA 1
ATOM 1354 C C . LEU A 1 174 ? 2.277 -13.296 -12.155 1.00 53.62 174 LEU A C 1
ATOM 1356 O O . LEU A 1 174 ? 2.871 -14.271 -11.701 1.00 53.62 174 LEU A O 1
ATOM 1360 N N . GLY A 1 175 ? 1.252 -12.724 -11.514 1.00 47.44 175 GLY A N 1
ATOM 1361 C CA . GLY A 1 175 ? 0.538 -13.449 -10.447 1.00 47.44 175 GLY A CA 1
ATOM 1362 C C . GLY A 1 175 ? 0.414 -12.793 -9.075 1.00 47.44 175 GLY A C 1
ATOM 1363 O O . GLY A 1 175 ? -0.254 -13.370 -8.228 1.00 47.44 175 GLY A O 1
ATOM 1364 N N . THR A 1 176 ? 0.941 -11.591 -8.845 1.00 55.00 176 THR A N 1
ATOM 1365 C CA . THR A 1 176 ? 0.544 -10.840 -7.646 1.00 55.00 176 THR A CA 1
ATOM 1366 C C . THR A 1 176 ? -0.910 -10.407 -7.810 1.00 55.00 176 THR A C 1
ATOM 136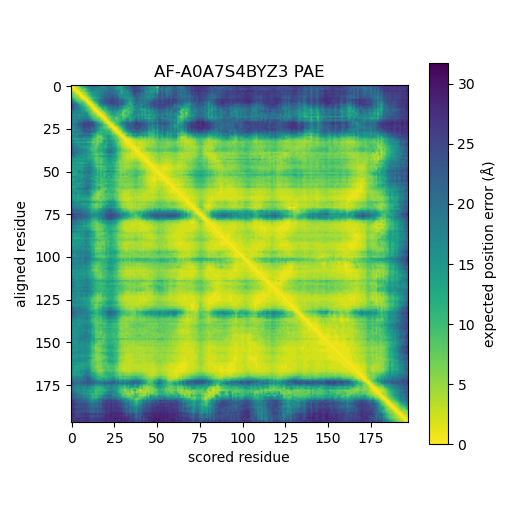8 O O . THR A 1 176 ? -1.223 -9.514 -8.605 1.00 55.00 176 THR A O 1
ATOM 1371 N N . SER A 1 177 ? -1.814 -11.074 -7.097 1.00 60.88 177 SER A N 1
ATOM 1372 C CA . SER A 1 177 ? -3.170 -10.584 -6.895 1.00 60.88 177 SER A CA 1
ATOM 1373 C C . SER A 1 177 ? -3.155 -9.549 -5.784 1.00 60.88 177 SER A C 1
ATOM 1375 O O . SER A 1 177 ? -2.657 -9.808 -4.689 1.00 60.88 177 SER A O 1
ATOM 1377 N N . CYS A 1 178 ? -3.723 -8.389 -6.083 1.00 56.75 178 CYS A N 1
ATOM 1378 C CA . CYS A 1 178 ? -4.063 -7.399 -5.084 1.00 56.75 178 CYS A CA 1
ATOM 1379 C C . CYS A 1 178 ? -5.583 -7.240 -5.089 1.00 56.75 178 CYS A C 1
ATOM 1381 O O . CYS A 1 178 ? -6.206 -7.061 -6.145 1.00 56.75 178 CYS A O 1
ATOM 1383 N N . ARG A 1 179 ? -6.189 -7.359 -3.913 1.00 61.94 179 ARG A N 1
ATOM 1384 C CA . ARG A 1 179 ? -7.617 -7.145 -3.708 1.00 61.94 179 ARG A CA 1
ATOM 1385 C C . ARG A 1 179 ? -7.784 -5.950 -2.790 1.00 61.94 179 ARG A C 1
ATOM 1387 O O . ARG A 1 179 ? -7.346 -5.989 -1.649 1.00 61.94 179 ARG A O 1
ATOM 1394 N N . TYR A 1 180 ? -8.428 -4.912 -3.299 1.00 63.88 180 TYR A N 1
ATOM 1395 C CA . TYR A 1 180 ? -8.685 -3.679 -2.570 1.00 63.88 180 TYR A CA 1
ATOM 1396 C C . TYR A 1 180 ? -10.175 -3.571 -2.269 1.00 63.88 180 TYR A C 1
ATOM 1398 O O . TYR A 1 180 ? -11.006 -3.856 -3.137 1.00 63.88 180 TYR A O 1
ATOM 1406 N N . ALA A 1 181 ? -10.530 -3.202 -1.048 1.00 58.50 181 ALA A N 1
ATOM 1407 C CA . ALA A 1 181 ? -11.911 -3.181 -0.599 1.00 58.50 181 ALA A CA 1
ATOM 1408 C C . ALA A 1 181 ? -12.196 -1.975 0.293 1.00 58.50 181 ALA A C 1
ATOM 1410 O O . ALA A 1 181 ? -11.448 -1.715 1.232 1.00 58.50 181 ALA A O 1
ATOM 1411 N N . PHE A 1 182 ? -13.340 -1.340 0.044 1.00 54.50 182 PHE A N 1
ATOM 1412 C CA . PHE A 1 182 ? -14.039 -0.485 0.995 1.00 54.50 182 PHE A CA 1
ATOM 1413 C C . PHE A 1 182 ? -15.166 -1.291 1.615 1.00 54.50 182 PHE A C 1
ATOM 1415 O O . PHE A 1 182 ? -15.990 -1.877 0.905 1.00 54.50 182 PHE A O 1
ATOM 1422 N N . SER A 1 183 ? -15.231 -1.325 2.938 1.00 57.22 183 SER A N 1
ATOM 1423 C CA . SER A 1 183 ? -16.338 -1.993 3.615 1.00 57.22 183 SER A CA 1
ATOM 1424 C C . SER A 1 183 ? -16.692 -1.304 4.919 1.00 57.22 183 SER A C 1
ATOM 1426 O O . SER A 1 183 ? -15.803 -0.854 5.639 1.00 57.22 183 SER A O 1
ATOM 1428 N N . TRP A 1 184 ? -17.983 -1.302 5.263 1.00 48.28 184 TRP A N 1
ATOM 1429 C CA . TRP A 1 184 ? -18.392 -1.110 6.654 1.00 48.28 184 TRP A CA 1
ATOM 1430 C C . TRP A 1 184 ? -17.836 -2.282 7.463 1.00 48.28 184 TRP A C 1
ATOM 1432 O O . TRP A 1 184 ? -18.380 -3.389 7.420 1.00 48.28 184 TRP A O 1
ATOM 1442 N N . GLN A 1 185 ? -16.744 -2.064 8.184 1.00 51.97 185 GLN A N 1
ATOM 1443 C CA . GLN A 1 185 ? -16.270 -3.014 9.177 1.00 51.97 185 GLN A CA 1
ATOM 1444 C C . GLN A 1 185 ? -16.459 -2.423 10.561 1.00 51.97 185 GLN A C 1
ATOM 1446 O O . GLN A 1 185 ? -15.867 -1.418 10.930 1.00 51.97 185 GLN A O 1
ATOM 1451 N N . SER A 1 186 ? -17.253 -3.119 11.370 1.00 44.09 186 SER A N 1
ATOM 1452 C CA . SER A 1 186 ? -17.083 -3.011 12.810 1.00 44.09 186 SER A CA 1
ATOM 1453 C C . SER A 1 186 ? -15.796 -3.769 13.157 1.00 44.09 186 SER A C 1
ATOM 1455 O O . SER A 1 186 ? -15.646 -4.945 12.797 1.00 44.09 186 SER A O 1
ATOM 1457 N N . LEU A 1 187 ? -14.873 -3.107 13.865 1.00 43.66 187 LEU A N 1
ATOM 1458 C CA . LEU A 1 187 ? -13.614 -3.679 14.372 1.00 43.66 187 LEU A CA 1
ATOM 1459 C C . LEU A 1 187 ? -13.817 -5.003 15.145 1.00 43.66 187 LEU A C 1
ATOM 1461 O O . LEU A 1 187 ? -12.891 -5.796 15.286 1.00 43.66 187 LEU A O 1
ATOM 1465 N N . ALA A 1 188 ? -15.043 -5.303 15.594 1.00 41.84 188 ALA A N 1
ATOM 1466 C CA . ALA A 1 188 ? -15.393 -6.552 16.269 1.00 41.84 188 ALA A CA 1
ATOM 1467 C C . ALA A 1 188 ? -15.464 -7.792 15.347 1.00 41.84 188 ALA A C 1
ATOM 1469 O O . ALA A 1 188 ? -15.694 -8.894 15.841 1.00 41.84 188 ALA A O 1
ATOM 1470 N N . SER A 1 189 ? -15.287 -7.643 14.028 1.00 45.31 189 SER A N 1
ATOM 1471 C CA . SER A 1 189 ? -15.393 -8.738 13.044 1.00 45.31 189 SER A CA 1
ATOM 1472 C C . SER A 1 189 ? -14.053 -9.304 12.546 1.00 45.31 189 SER A C 1
ATOM 1474 O O . SER A 1 189 ? -14.053 -10.231 11.737 1.00 45.31 189 SER A O 1
ATOM 1476 N N . LEU A 1 190 ? -12.915 -8.828 13.071 1.00 44.28 190 LEU A N 1
ATOM 1477 C CA . LEU A 1 190 ? -11.552 -9.264 12.712 1.00 44.28 190 LEU A CA 1
ATOM 1478 C C . LEU A 1 190 ? -11.175 -10.680 13.206 1.00 44.28 190 LEU A C 1
ATOM 1480 O O . LEU A 1 190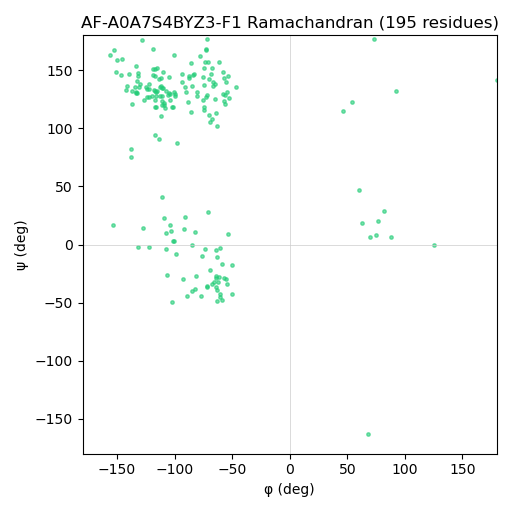 ? -10.003 -1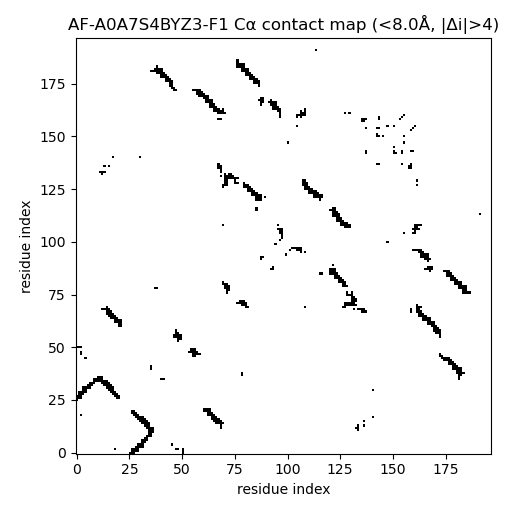0.986 13.420 1.00 44.28 190 LEU A O 1
ATOM 1484 N N . THR A 1 191 ? -12.140 -11.584 13.380 1.00 42.34 191 THR A N 1
ATOM 1485 C CA . THR A 1 191 ? -11.817 -13.002 13.570 1.00 42.34 191 THR A CA 1
ATOM 1486 C C . THR A 1 191 ? -11.177 -13.550 12.292 1.00 42.34 191 THR A C 1
ATOM 1488 O O . THR A 1 191 ? -11.803 -13.448 11.232 1.00 42.34 191 THR A O 1
ATOM 1491 N N . PRO A 1 192 ? -9.974 -14.152 12.356 1.00 40.09 192 PRO A N 1
ATOM 1492 C CA . PRO A 1 192 ? -9.388 -14.815 11.201 1.00 40.09 192 PRO A CA 1
ATOM 1493 C C . PRO A 1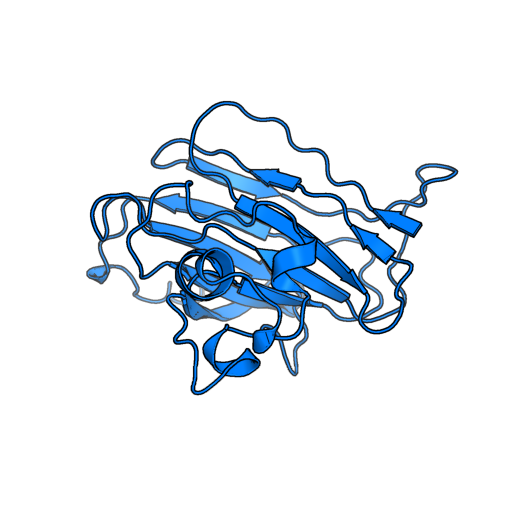 192 ? -10.369 -15.872 10.694 1.00 40.09 192 PRO A C 1
ATOM 1495 O O . PRO A 1 192 ? -10.881 -16.687 11.469 1.00 40.09 192 PRO A O 1
ATOM 1498 N N . LEU A 1 193 ? -10.667 -15.829 9.392 1.00 38.22 193 LEU A N 1
ATOM 1499 C CA . LEU A 1 193 ? -11.423 -16.893 8.743 1.00 38.22 193 LEU A CA 1
ATOM 1500 C C . LEU A 1 193 ? -10.657 -18.190 8.995 1.00 38.22 193 LEU A C 1
ATOM 1502 O O . LEU A 1 193 ? -9.473 -18.286 8.680 1.00 38.22 193 LEU A O 1
ATOM 1506 N N . SER A 1 194 ? -11.317 -19.151 9.644 1.00 31.42 194 SER A N 1
ATOM 1507 C CA . SER A 1 194 ? -10.699 -20.439 9.945 1.00 31.42 194 SER A CA 1
ATOM 1508 C C . SER A 1 194 ? -10.186 -21.078 8.653 1.00 31.42 194 SER A C 1
ATOM 1510 O O . SER A 1 194 ? -10.884 -20.996 7.636 1.00 31.42 194 SER A O 1
ATOM 1512 N N . PRO A 1 195 ? -9.000 -21.712 8.675 1.00 32.06 195 PRO A N 1
ATOM 1513 C CA . PRO A 1 195 ? -8.490 -22.405 7.506 1.00 32.06 195 PRO A CA 1
ATOM 1514 C C . PRO A 1 195 ? -9.507 -23.470 7.094 1.00 32.06 195 PRO A C 1
ATOM 1516 O O . PRO A 1 195 ? -9.996 -24.237 7.929 1.00 32.06 195 PRO A O 1
ATOM 1519 N N . VAL A 1 196 ? -9.866 -23.470 5.811 1.00 35.62 196 VAL A N 1
ATOM 1520 C CA . VAL A 1 196 ? -10.704 -24.514 5.225 1.00 35.62 196 VAL A CA 1
ATOM 1521 C C . VAL A 1 196 ? -9.912 -25.816 5.321 1.00 35.62 196 VAL A C 1
ATOM 1523 O O . VAL A 1 196 ? -8.848 -25.939 4.718 1.00 35.62 196 VAL A O 1
ATOM 1526 N N . SER A 1 197 ? -10.410 -26.735 6.147 1.00 44.12 197 SER A N 1
ATOM 1527 C CA . SER A 1 197 ? -9.897 -28.098 6.327 1.00 44.12 197 SER A CA 1
ATOM 1528 C C . SER A 1 197 ? -10.095 -28.963 5.092 1.00 44.12 197 SER A C 1
ATOM 1530 O O . SER A 1 197 ? -11.220 -28.883 4.540 1.00 44.12 197 SER A O 1
#

Sequence (197 aa):
MRIYTLLRAAELCLSVFCLRGAASPNVTGDLGLINLADNQVCSFRFLFVNQADGSPYVIDRPFDFYLFDFDTGLEEGTLTESVEVCGLDPVRPFDLSDTIYSPFIVSSIEAVDLDFDENGNRCFRFFATQAGSGSNNPEFASDVFLPLFDMTPFTIINVLPILLKLNFVAGLKLGTSCRYAFSWQSLASLTPLSPVS

pLDDT: mean 70.51, std 19.61, range [23.5, 93.75]